Protein AF-A0A2J6XUB6-F1 (afdb_monomer)

pLDDT: mean 76.58, std 14.92, range [34.38, 92.56]

Foldseek 3Di:
DVVLLVVVCVVCVVVVVVLVVVLVVQLVVLLVVCVPDDLDVVSVVVSVVSLVVSLVVQLVVLLVVLLVCLLPPLLQPVVPPDVDQSLVVVVSSLVNLLVSLLCSLVVSVVSVLVSVCSNPVCSVVVVVCCVPVQVVVVVSNVVSVVVSLVSLLVSLLSLLVQFDPVCVVVSVVSVVVSVCCVVCVVVVLVVQCVVQVDWDFPDRDDDLPFDFDDDDPDTDTDDDDRPDGPTHGPSSVVVSVVSSVVSSVVSSCSRRPGRPND

Structure (mmCIF, N/CA/C/O backbone):
data_AF-A0A2J6XUB6-F1
#
_entry.id   AF-A0A2J6XUB6-F1
#
loop_
_atom_site.group_PDB
_atom_site.id
_atom_site.type_symbol
_atom_site.label_atom_id
_atom_site.label_alt_id
_atom_site.label_comp_id
_atom_site.label_asym_id
_atom_site.label_entity_id
_atom_site.label_seq_id
_atom_site.pdbx_PDB_ins_code
_atom_site.Cartn_x
_atom_site.Cartn_y
_atom_site.Cartn_z
_atom_site.occupancy
_atom_site.B_iso_or_equiv
_atom_site.auth_seq_id
_atom_site.auth_comp_id
_atom_site.auth_asym_id
_atom_site.auth_atom_id
_atom_site.pdbx_PDB_model_num
ATOM 1 N N . MET A 1 1 ? -11.609 17.077 9.525 1.00 77.12 1 MET A N 1
ATOM 2 C CA . MET A 1 1 ? -10.738 16.130 8.790 1.00 77.12 1 MET A CA 1
ATOM 3 C C . MET A 1 1 ? -9.422 16.770 8.352 1.00 77.12 1 MET A C 1
ATOM 5 O O . MET A 1 1 ? -8.377 16.288 8.760 1.00 77.12 1 MET A O 1
ATOM 9 N N . TRP A 1 2 ? -9.445 17.882 7.608 1.00 78.00 2 TRP A N 1
ATOM 10 C CA . TRP A 1 2 ? -8.228 18.547 7.107 1.00 78.00 2 TRP A CA 1
ATOM 11 C C . TRP A 1 2 ? -7.190 18.894 8.187 1.00 78.00 2 TRP A C 1
ATOM 13 O O . TRP A 1 2 ? -6.013 18.586 8.036 1.00 78.00 2 TRP A O 1
ATOM 23 N N . ASN A 1 3 ? -7.628 19.448 9.323 1.00 82.50 3 ASN A N 1
ATOM 24 C CA . ASN A 1 3 ? -6.722 19.761 10.433 1.00 82.50 3 ASN A CA 1
ATOM 25 C C . ASN A 1 3 ? -6.040 18.502 10.998 1.00 82.50 3 ASN A C 1
ATOM 27 O O . ASN A 1 3 ? -4.839 18.528 11.239 1.00 82.50 3 ASN A O 1
ATOM 31 N N . LEU A 1 4 ? -6.764 17.383 11.133 1.00 81.12 4 LEU A N 1
ATOM 32 C CA . LEU A 1 4 ? -6.191 16.110 11.600 1.00 81.12 4 LEU A CA 1
ATOM 33 C C . LEU A 1 4 ? -5.109 15.594 10.645 1.00 81.12 4 LEU A C 1
ATOM 35 O O . LEU A 1 4 ? -4.050 15.167 11.099 1.00 81.12 4 LEU A O 1
ATOM 39 N N . LEU A 1 5 ? -5.351 15.683 9.333 1.00 82.69 5 LEU A N 1
ATOM 40 C CA . LEU A 1 5 ? -4.359 15.331 8.314 1.00 82.69 5 LEU A CA 1
ATOM 41 C C . LEU A 1 5 ? -3.125 16.234 8.422 1.00 82.69 5 LEU A C 1
ATOM 43 O O . LEU A 1 5 ? -2.005 15.738 8.523 1.00 82.69 5 LEU A O 1
ATOM 47 N N . LYS A 1 6 ? -3.331 17.555 8.485 1.00 85.19 6 LYS A N 1
ATOM 48 C CA . LYS A 1 6 ? -2.257 18.549 8.604 1.00 85.19 6 LYS A CA 1
ATOM 49 C C . LYS A 1 6 ? -1.367 18.286 9.821 1.00 85.19 6 LYS A C 1
ATOM 51 O O . LYS A 1 6 ? -0.146 18.242 9.683 1.00 85.19 6 LYS A O 1
ATOM 56 N N . TYR A 1 7 ? -1.955 18.102 11.003 1.00 81.75 7 TYR A N 1
ATOM 57 C CA . TYR A 1 7 ? -1.188 17.876 12.230 1.00 81.75 7 TYR A CA 1
ATOM 58 C C . TYR A 1 7 ? -0.491 16.516 12.245 1.00 81.75 7 TYR A C 1
ATOM 60 O O . TYR A 1 7 ? 0.643 16.429 12.709 1.00 81.75 7 TYR A O 1
ATOM 68 N N . SER A 1 8 ? -1.109 15.475 11.682 1.00 80.81 8 SER A N 1
ATOM 69 C CA . SER A 1 8 ? -0.473 14.160 11.585 1.00 80.81 8 SER A CA 1
ATOM 70 C C . SER A 1 8 ? 0.734 14.174 10.638 1.00 80.81 8 SER A C 1
ATOM 72 O O . SER A 1 8 ? 1.793 13.656 10.994 1.00 80.81 8 SER A O 1
ATOM 74 N N . LEU A 1 9 ? 0.633 14.853 9.489 1.00 82.19 9 LEU A N 1
ATOM 75 C CA . LEU A 1 9 ? 1.765 15.057 8.578 1.00 82.19 9 LEU A CA 1
ATOM 76 C C . LEU A 1 9 ? 2.886 15.877 9.235 1.00 82.19 9 LEU A C 1
ATOM 78 O O . LEU A 1 9 ? 4.059 15.517 9.135 1.00 82.19 9 LEU A O 1
ATOM 82 N N . LEU A 1 10 ? 2.537 16.946 9.960 1.00 83.81 10 LEU A N 1
ATOM 83 C CA . LEU A 1 10 ? 3.505 17.760 10.703 1.00 83.81 10 LEU A CA 1
ATOM 84 C C . LEU A 1 10 ? 4.209 16.968 11.811 1.00 83.81 10 LEU A C 1
ATOM 86 O O . LEU A 1 10 ? 5.415 17.133 11.996 1.00 83.81 10 LEU A O 1
ATOM 90 N N . GLY A 1 11 ? 3.486 16.094 12.516 1.00 80.75 11 GLY A N 1
ATOM 91 C CA . GLY A 1 11 ? 4.050 15.210 13.539 1.00 80.75 11 GLY A CA 1
ATOM 92 C C . GLY A 1 11 ? 5.081 14.233 12.969 1.00 80.75 11 GLY A C 1
ATOM 93 O O . GLY A 1 11 ? 6.082 13.933 13.617 1.00 80.75 11 GLY A O 1
ATOM 94 N N . ARG A 1 12 ? 4.899 13.811 11.712 1.00 83.44 12 ARG A N 1
ATOM 95 C CA . ARG A 1 12 ? 5.785 12.864 11.019 1.00 83.44 12 ARG A CA 1
ATOM 96 C C . ARG A 1 12 ? 6.918 13.513 10.219 1.00 83.44 12 ARG A C 1
ATOM 98 O O . ARG A 1 12 ? 7.761 12.799 9.681 1.00 83.44 12 ARG A O 1
ATOM 105 N N . LYS A 1 13 ? 7.019 14.849 10.198 1.00 84.62 13 LYS A N 1
ATOM 106 C CA . LYS A 1 13 ? 7.984 15.595 9.360 1.00 84.62 13 LYS A CA 1
ATOM 107 C C . LYS A 1 13 ? 9.437 15.122 9.484 1.00 84.62 13 LYS A C 1
ATOM 109 O O . LYS A 1 13 ? 10.151 15.065 8.489 1.00 84.62 13 LYS A O 1
ATOM 114 N N . LYS A 1 14 ? 9.878 14.776 10.702 1.00 82.50 14 LYS A N 1
ATOM 115 C CA . LYS A 1 14 ? 11.254 14.319 10.958 1.00 82.50 14 LYS A CA 1
ATOM 116 C C . LYS A 1 14 ? 11.519 12.970 10.293 1.00 82.50 14 LYS A C 1
ATOM 118 O O . LYS A 1 14 ? 12.575 12.795 9.697 1.00 82.50 14 LYS A O 1
ATOM 123 N N . TYR A 1 15 ? 10.550 12.057 10.358 1.00 81.44 15 TYR A N 1
ATOM 124 C CA . TYR A 1 15 ? 10.644 10.750 9.714 1.00 81.44 15 TYR A CA 1
ATOM 125 C C . TYR A 1 15 ? 10.716 10.895 8.199 1.00 81.44 15 TYR A C 1
ATOM 127 O O . TYR A 1 15 ? 11.609 10.313 7.596 1.00 81.44 15 TYR A O 1
ATOM 135 N N . TYR A 1 16 ? 9.862 11.730 7.599 1.00 83.75 16 TYR A N 1
ATOM 136 C CA . TYR A 1 16 ? 9.913 11.980 6.155 1.00 83.75 16 TYR A CA 1
ATOM 137 C C . TYR A 1 16 ? 11.254 12.562 5.716 1.00 83.75 16 TYR A C 1
ATOM 139 O O . TYR A 1 16 ? 11.811 12.116 4.721 1.00 83.75 16 TYR A O 1
ATOM 147 N N . LEU A 1 17 ? 11.807 13.513 6.473 1.00 83.81 17 LEU A N 1
ATOM 148 C CA . LEU A 1 17 ? 13.095 14.119 6.145 1.00 83.81 17 LEU A CA 1
ATOM 149 C C . LEU A 1 17 ? 14.238 13.099 6.196 1.00 83.81 17 LEU A C 1
ATOM 151 O O . LEU A 1 17 ? 14.998 12.994 5.238 1.00 83.81 17 LEU A O 1
ATOM 155 N N . ILE A 1 18 ? 14.340 12.324 7.282 1.00 81.69 18 ILE A N 1
ATOM 156 C CA . ILE A 1 18 ? 15.363 11.273 7.420 1.00 81.69 18 ILE A CA 1
ATOM 157 C C . ILE A 1 18 ? 15.231 10.263 6.281 1.00 81.69 18 ILE A C 1
ATOM 159 O O . ILE A 1 18 ? 16.211 9.890 5.645 1.00 81.69 18 ILE A O 1
ATOM 163 N N . PHE A 1 19 ? 14.002 9.853 6.004 1.00 82.62 19 PHE A N 1
ATOM 164 C CA . PHE A 1 19 ? 13.699 8.873 4.984 1.00 82.62 19 PHE A CA 1
ATOM 165 C C . PHE A 1 19 ? 14.076 9.352 3.569 1.00 82.62 19 PHE A C 1
ATOM 167 O O . PHE A 1 19 ? 14.723 8.621 2.822 1.00 82.62 19 PHE A O 1
ATOM 174 N N . ILE A 1 20 ? 13.747 10.601 3.222 1.00 86.06 20 ILE A N 1
ATOM 175 C CA . ILE A 1 20 ? 14.133 11.221 1.945 1.00 86.06 20 ILE A CA 1
ATOM 176 C C . ILE A 1 20 ? 15.658 11.308 1.822 1.00 86.06 20 ILE A C 1
ATOM 178 O O . ILE A 1 20 ? 16.195 11.007 0.760 1.00 86.06 20 ILE A O 1
ATOM 182 N N . LEU A 1 21 ? 16.363 11.680 2.895 1.00 84.06 21 LEU A N 1
ATOM 183 C CA . LEU A 1 21 ? 17.828 11.744 2.893 1.00 84.06 21 LEU A CA 1
ATOM 184 C C . LEU A 1 21 ? 18.469 10.372 2.659 1.00 84.06 21 LEU A C 1
ATOM 186 O O . LEU A 1 21 ? 19.426 10.279 1.894 1.00 84.06 21 LEU A O 1
ATOM 190 N N . ILE A 1 22 ? 17.934 9.312 3.274 1.00 83.00 22 ILE A N 1
ATOM 191 C CA . ILE A 1 22 ? 18.411 7.939 3.056 1.00 83.00 22 ILE A CA 1
ATOM 192 C C . ILE A 1 22 ? 18.214 7.538 1.593 1.00 83.00 22 ILE A C 1
ATOM 194 O O . ILE A 1 22 ? 19.160 7.073 0.960 1.00 83.00 22 ILE A O 1
ATOM 198 N N . LEU A 1 23 ? 17.017 7.758 1.037 1.00 84.31 23 LEU A N 1
ATOM 199 C CA . LEU A 1 23 ? 16.746 7.464 -0.372 1.00 84.31 23 LEU A CA 1
ATOM 200 C C . LEU A 1 23 ? 17.679 8.242 -1.299 1.00 84.31 23 LEU A C 1
ATOM 202 O O . LEU A 1 23 ? 18.299 7.645 -2.172 1.00 84.31 23 LEU A O 1
ATOM 206 N N . LEU A 1 24 ? 17.842 9.548 -1.085 1.00 84.81 24 LEU A N 1
ATOM 207 C CA . LEU A 1 24 ? 18.778 10.356 -1.865 1.00 84.81 24 LEU A CA 1
ATOM 208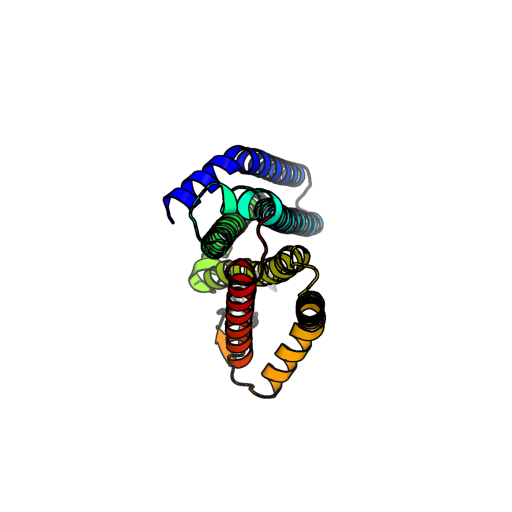 C C . LEU A 1 24 ? 20.205 9.812 -1.776 1.00 84.81 24 LEU A C 1
ATOM 210 O O . LEU A 1 24 ? 20.864 9.704 -2.803 1.00 84.81 24 LEU A O 1
ATOM 214 N N . GLY A 1 25 ? 20.667 9.422 -0.586 1.00 80.50 25 GLY A N 1
ATOM 215 C CA . GLY A 1 25 ? 21.986 8.817 -0.400 1.00 80.50 25 GLY A CA 1
ATOM 216 C C . GLY A 1 25 ? 22.173 7.526 -1.203 1.00 80.50 25 GLY A C 1
ATOM 217 O O . GLY A 1 25 ? 23.202 7.361 -1.855 1.00 80.50 25 GLY A O 1
ATOM 218 N N . VAL A 1 26 ? 21.168 6.644 -1.211 1.00 84.25 26 VAL A N 1
ATOM 219 C CA . VAL A 1 26 ? 21.181 5.397 -2.000 1.00 84.25 26 VAL A CA 1
ATOM 220 C C . VAL A 1 26 ? 21.191 5.687 -3.500 1.00 84.25 26 VAL A C 1
ATOM 222 O O . VAL A 1 26 ? 21.962 5.095 -4.246 1.00 84.25 26 VAL A O 1
ATOM 225 N N . TYR A 1 27 ? 20.365 6.619 -3.970 1.00 82.38 27 TYR A N 1
ATOM 226 C CA . TYR A 1 27 ? 20.330 6.951 -5.392 1.00 82.38 27 TYR A CA 1
ATOM 227 C C . TYR A 1 27 ? 21.601 7.680 -5.850 1.00 82.38 27 TYR A C 1
ATOM 229 O O . TYR A 1 27 ? 22.098 7.405 -6.937 1.00 82.38 27 TYR A O 1
ATOM 237 N N . LEU A 1 28 ? 22.183 8.549 -5.019 1.00 81.44 28 LEU A N 1
ATOM 238 C CA . LEU A 1 28 ? 23.462 9.203 -5.306 1.00 81.44 28 LEU A CA 1
ATOM 239 C C . LEU A 1 28 ? 24.619 8.204 -5.376 1.00 81.44 28 LEU A C 1
ATOM 241 O O . LEU A 1 28 ? 25.470 8.333 -6.255 1.00 81.44 28 LEU A O 1
ATOM 245 N N . SER A 1 29 ? 24.655 7.199 -4.494 1.00 78.94 29 SER A N 1
ATOM 246 C CA . SER A 1 29 ? 25.687 6.160 -4.559 1.00 78.94 29 SER A CA 1
ATOM 247 C C . SER A 1 29 ? 25.555 5.316 -5.827 1.00 78.94 29 SER A C 1
ATOM 249 O O . SER A 1 29 ? 26.565 5.029 -6.468 1.00 78.94 29 SER A O 1
ATOM 251 N N . LEU A 1 30 ? 24.324 5.005 -6.252 1.00 79.50 30 LEU A N 1
ATOM 252 C CA . LEU A 1 30 ? 24.061 4.353 -7.536 1.00 79.50 30 LEU A CA 1
ATOM 253 C C . LEU A 1 30 ? 24.522 5.219 -8.719 1.00 79.50 30 LEU A C 1
ATOM 255 O O . LEU A 1 30 ? 25.206 4.703 -9.598 1.00 79.50 30 LEU A O 1
ATOM 259 N N . ILE A 1 31 ? 24.236 6.530 -8.721 1.00 75.19 31 ILE A N 1
ATOM 260 C CA . ILE A 1 31 ? 24.720 7.460 -9.761 1.00 75.19 31 ILE A CA 1
ATOM 261 C C . ILE A 1 31 ? 26.253 7.450 -9.807 1.00 75.19 31 ILE A C 1
ATOM 263 O O . ILE A 1 31 ? 26.839 7.355 -10.882 1.00 75.19 31 ILE A O 1
ATOM 267 N N . PHE A 1 32 ? 26.921 7.506 -8.655 1.00 73.44 32 PHE A N 1
ATOM 268 C CA . PHE A 1 32 ? 28.381 7.472 -8.600 1.00 73.44 32 PHE A CA 1
ATOM 269 C C . PHE A 1 32 ? 28.959 6.150 -9.130 1.00 73.44 32 PHE A C 1
ATOM 271 O O . PHE A 1 32 ? 29.931 6.147 -9.878 1.00 73.44 32 PHE A O 1
ATOM 278 N N . LEU A 1 33 ? 28.334 5.016 -8.810 1.00 71.69 33 LEU A N 1
ATOM 279 C CA . LEU A 1 33 ? 28.712 3.717 -9.374 1.00 71.69 33 LEU A CA 1
ATOM 280 C C . LEU A 1 33 ? 28.579 3.702 -10.903 1.00 71.69 33 LEU A C 1
ATOM 282 O O . LEU A 1 33 ? 29.482 3.217 -11.583 1.00 71.69 33 LEU A O 1
ATOM 286 N N . THR A 1 34 ? 27.506 4.293 -11.443 1.00 68.12 34 THR A N 1
ATOM 287 C CA . THR A 1 34 ? 27.284 4.364 -12.898 1.00 68.12 34 THR A CA 1
ATOM 288 C C . THR A 1 34 ? 28.336 5.190 -13.634 1.00 68.12 34 THR A C 1
ATOM 290 O O . THR A 1 34 ? 28.666 4.870 -14.773 1.00 68.12 34 THR A O 1
ATOM 293 N N . SER A 1 35 ? 28.866 6.247 -13.009 1.00 67.06 35 SER A N 1
ATOM 294 C CA . SER A 1 35 ? 29.855 7.125 -13.640 1.00 67.06 35 SER A CA 1
ATOM 295 C C . SER A 1 35 ? 31.264 6.533 -13.617 1.00 67.06 35 SER A C 1
ATOM 297 O O . SER A 1 35 ? 32.065 6.828 -14.504 1.00 67.06 35 SER A O 1
ATOM 299 N N . VAL A 1 36 ? 31.561 5.685 -12.627 1.00 65.12 36 VAL A N 1
ATOM 300 C CA . VAL A 1 36 ? 32.858 5.012 -12.474 1.00 65.12 36 VAL A CA 1
ATOM 301 C C . VAL A 1 36 ? 32.941 3.737 -13.319 1.00 65.12 36 VAL A C 1
ATOM 303 O O . VAL A 1 36 ? 34.005 3.430 -13.861 1.00 65.12 36 VAL A O 1
ATOM 306 N N . SER A 1 37 ? 31.846 2.986 -13.464 1.00 60.28 37 SER A N 1
ATOM 307 C CA . SER A 1 37 ? 31.843 1.773 -14.284 1.00 60.28 37 SER A CA 1
ATOM 308 C C . SER A 1 37 ? 31.613 2.092 -15.761 1.00 60.28 37 SER A C 1
ATOM 310 O O . SER A 1 37 ? 30.695 2.837 -16.103 1.00 60.28 37 SER A O 1
ATOM 312 N N . LYS A 1 38 ? 32.395 1.485 -16.663 1.00 57.34 38 LYS A N 1
ATOM 313 C CA . LYS A 1 38 ? 32.093 1.520 -18.103 1.00 57.34 38 LYS A CA 1
ATOM 314 C C . LYS A 1 38 ? 30.673 0.985 -18.340 1.00 57.34 38 LYS A C 1
ATOM 316 O O . LYS A 1 38 ? 30.210 0.134 -17.589 1.00 57.34 38 LYS A O 1
ATOM 321 N N . LYS A 1 39 ? 29.993 1.538 -19.351 1.00 59.53 39 LYS A N 1
ATOM 322 C CA . LYS A 1 39 ? 28.576 1.318 -19.700 1.00 59.53 39 LYS A CA 1
ATOM 323 C C . LYS A 1 39 ? 28.276 -0.133 -20.118 1.00 59.53 39 LYS A C 1
ATOM 325 O O . LYS A 1 39 ? 27.914 -0.384 -21.264 1.00 59.53 39 LYS A O 1
ATOM 330 N N . ASP A 1 40 ? 28.417 -1.075 -19.198 1.00 57.78 40 ASP A N 1
ATOM 331 C CA . ASP A 1 40 ? 28.071 -2.475 -19.400 1.00 57.78 40 ASP A CA 1
ATOM 332 C C . ASP A 1 40 ? 26.591 -2.678 -19.050 1.00 57.78 40 ASP A C 1
ATOM 334 O O . ASP A 1 40 ? 26.116 -2.268 -17.988 1.00 57.78 40 ASP A O 1
ATOM 338 N N . MET A 1 41 ? 25.840 -3.318 -19.951 1.00 54.62 41 MET A N 1
ATOM 339 C CA . MET A 1 41 ? 24.396 -3.562 -19.790 1.00 54.62 41 MET A CA 1
ATOM 340 C C . MET A 1 41 ? 24.056 -4.366 -18.522 1.00 54.62 41 MET A C 1
ATOM 342 O O . MET A 1 41 ? 22.997 -4.168 -17.932 1.00 54.62 41 MET A O 1
ATOM 346 N N . THR A 1 42 ? 24.972 -5.214 -18.049 1.00 61.72 42 THR A N 1
ATOM 347 C CA . THR A 1 42 ? 24.827 -5.998 -16.809 1.00 61.72 42 THR A CA 1
ATOM 348 C C . THR A 1 42 ? 24.775 -5.121 -15.558 1.00 61.72 42 THR A C 1
ATOM 350 O O . THR A 1 42 ? 24.088 -5.440 -14.589 1.00 61.72 42 THR A O 1
ATOM 353 N N . ILE A 1 43 ? 25.464 -3.979 -15.578 1.00 62.09 43 ILE A N 1
ATOM 354 C CA . ILE A 1 43 ? 25.475 -3.025 -14.468 1.00 62.09 43 ILE A CA 1
ATOM 355 C C . ILE A 1 43 ? 24.143 -2.268 -14.427 1.00 62.09 43 ILE A C 1
ATOM 357 O O . ILE A 1 43 ? 23.617 -2.007 -13.347 1.00 62.09 43 ILE A O 1
ATOM 361 N N . LEU A 1 44 ? 23.546 -1.998 -15.593 1.00 62.00 44 LEU A N 1
ATOM 362 C CA . LEU A 1 44 ? 22.253 -1.325 -15.726 1.00 62.00 44 LEU A CA 1
ATOM 363 C C . LEU A 1 44 ? 21.101 -2.141 -15.123 1.00 62.00 44 LEU A C 1
ATOM 365 O O . LEU A 1 44 ? 20.297 -1.602 -14.362 1.00 62.00 44 LEU A O 1
ATOM 369 N N . GLU A 1 45 ? 21.064 -3.445 -15.403 1.00 63.75 45 GLU A N 1
ATOM 370 C CA . GLU A 1 45 ? 20.121 -4.379 -14.775 1.00 63.75 45 GLU A CA 1
ATOM 371 C C . GLU A 1 45 ? 20.330 -4.447 -13.255 1.00 63.75 45 GLU A C 1
ATOM 373 O O . GLU A 1 45 ? 19.367 -4.412 -12.487 1.00 63.75 45 GLU A O 1
ATOM 378 N N . GLY A 1 46 ? 21.587 -4.452 -12.799 1.00 66.81 46 GLY A N 1
ATOM 379 C CA . GLY A 1 46 ? 21.929 -4.384 -11.377 1.00 66.81 46 GLY A CA 1
ATOM 380 C C . GLY A 1 46 ? 21.392 -3.122 -10.692 1.00 66.81 46 GLY A C 1
ATOM 381 O O . GLY A 1 46 ? 20.745 -3.213 -9.651 1.00 66.81 46 GLY A O 1
ATOM 382 N N . ILE A 1 47 ? 21.597 -1.945 -11.288 1.00 68.81 47 ILE A N 1
ATOM 383 C CA . ILE A 1 47 ? 21.113 -0.657 -10.760 1.00 68.81 47 ILE A CA 1
ATOM 384 C C . ILE A 1 47 ? 19.584 -0.622 -10.707 1.00 68.81 47 ILE A C 1
ATOM 386 O O . ILE A 1 47 ? 19.004 -0.151 -9.723 1.00 68.81 47 ILE A O 1
ATOM 390 N N . PHE A 1 48 ? 18.918 -1.143 -11.739 1.00 69.50 48 PHE A N 1
ATOM 391 C CA . PHE A 1 48 ? 17.462 -1.257 -11.757 1.00 69.50 48 PHE A CA 1
ATOM 392 C C . PHE A 1 48 ? 16.949 -2.176 -10.637 1.00 69.50 48 PHE A C 1
ATOM 394 O O . PHE A 1 48 ? 16.015 -1.827 -9.921 1.00 69.50 48 PHE A O 1
ATOM 401 N N . ASN A 1 49 ? 17.607 -3.311 -10.403 1.00 69.88 49 ASN A N 1
ATOM 402 C CA . ASN A 1 49 ? 17.235 -4.221 -9.320 1.00 69.88 49 ASN A CA 1
ATOM 403 C C . ASN A 1 49 ? 17.456 -3.595 -7.933 1.00 69.88 49 ASN A C 1
ATOM 405 O O . ASN A 1 49 ? 16.594 -3.707 -7.062 1.00 69.88 49 ASN A O 1
ATOM 409 N N . PHE A 1 50 ? 18.575 -2.894 -7.720 1.00 77.25 50 PHE A N 1
ATOM 410 C CA . PHE A 1 50 ? 18.858 -2.221 -6.447 1.00 77.25 50 PHE A CA 1
ATOM 411 C C . PHE A 1 50 ? 17.893 -1.071 -6.152 1.00 77.25 50 PHE A C 1
ATOM 413 O O . PHE A 1 50 ? 17.450 -0.909 -5.015 1.00 77.25 50 PHE A O 1
ATOM 420 N N . SER A 1 51 ? 17.541 -0.283 -7.164 1.00 76.50 51 SER A N 1
ATOM 421 C CA . SER A 1 51 ? 16.559 0.795 -7.024 1.00 76.50 51 SER A CA 1
ATOM 422 C C . SER A 1 51 ? 15.144 0.266 -6.791 1.00 76.50 51 SER A C 1
ATOM 424 O O . SER A 1 51 ? 14.444 0.775 -5.915 1.00 76.50 51 SER A O 1
ATOM 426 N N . PHE A 1 52 ? 14.745 -0.808 -7.482 1.00 78.19 52 PHE A N 1
ATOM 427 C CA . PHE A 1 52 ? 13.486 -1.498 -7.206 1.00 78.19 52 PHE A CA 1
ATOM 428 C C . PHE A 1 52 ? 13.444 -2.044 -5.773 1.00 78.19 52 PHE A C 1
ATOM 430 O O . PHE A 1 52 ? 12.443 -1.877 -5.078 1.00 78.19 52 PHE A O 1
ATOM 437 N N . LEU A 1 53 ? 14.547 -2.617 -5.287 1.00 82.00 53 LEU A N 1
ATOM 438 C CA . LEU A 1 53 ? 14.662 -3.104 -3.913 1.00 82.00 53 LEU A CA 1
ATOM 439 C C . LEU A 1 53 ? 14.560 -1.957 -2.892 1.00 82.00 53 LEU A C 1
ATOM 441 O O . LEU A 1 53 ? 13.820 -2.061 -1.908 1.00 82.00 53 LEU A O 1
ATOM 445 N N . ALA A 1 54 ? 15.246 -0.836 -3.132 1.00 82.44 54 ALA A N 1
ATOM 446 C CA . ALA A 1 54 ? 15.142 0.359 -2.292 1.00 82.44 54 ALA A CA 1
ATOM 447 C C . ALA A 1 54 ? 13.698 0.888 -2.246 1.00 82.44 54 ALA A C 1
ATOM 449 O O . ALA A 1 54 ? 13.192 1.256 -1.179 1.00 82.44 54 ALA A O 1
ATOM 450 N N . PHE A 1 55 ? 13.005 0.861 -3.384 1.00 84.50 55 PHE A N 1
ATOM 451 C CA . PHE A 1 55 ? 11.597 1.219 -3.486 1.00 84.50 55 PHE A CA 1
ATOM 452 C C . PHE A 1 55 ? 10.675 0.235 -2.748 1.00 84.50 55 PHE A C 1
ATOM 454 O O . PHE A 1 55 ? 9.792 0.665 -2.006 1.00 84.50 55 PHE A O 1
ATOM 461 N N . SER A 1 56 ? 10.893 -1.077 -2.853 1.00 83.75 56 SER A N 1
ATOM 462 C CA . SER A 1 56 ? 10.078 -2.055 -2.124 1.00 83.75 56 SER A CA 1
ATOM 463 C C . SER A 1 56 ? 10.257 -1.935 -0.609 1.00 83.75 56 SER A C 1
ATOM 465 O O . SER A 1 56 ? 9.274 -1.937 0.132 1.00 83.75 56 SER A O 1
ATOM 467 N N . ILE A 1 57 ? 11.496 -1.741 -0.136 1.00 87.44 57 ILE A N 1
ATOM 468 C CA . ILE A 1 57 ? 11.777 -1.513 1.291 1.00 87.44 57 ILE A CA 1
ATOM 469 C C . ILE A 1 57 ? 11.082 -0.237 1.769 1.00 87.44 57 ILE A C 1
ATOM 471 O O . ILE A 1 57 ? 10.472 -0.224 2.835 1.00 87.44 57 ILE A O 1
ATOM 475 N N . SER A 1 58 ? 11.130 0.820 0.960 1.00 86.50 58 SER A N 1
ATOM 476 C CA . SER A 1 58 ? 10.473 2.097 1.237 1.00 86.50 58 SER A CA 1
ATOM 477 C C . SER A 1 58 ? 8.977 1.946 1.521 1.00 86.50 58 SER A C 1
ATOM 479 O O . SER A 1 58 ? 8.466 2.488 2.504 1.00 86.50 58 SER A O 1
ATOM 481 N N . ILE A 1 59 ? 8.286 1.160 0.694 1.00 87.56 59 ILE A N 1
ATOM 482 C CA . ILE A 1 59 ? 6.858 0.867 0.855 1.00 87.56 59 ILE A CA 1
ATOM 483 C C . ILE A 1 59 ? 6.607 0.090 2.148 1.00 87.56 59 ILE A C 1
ATOM 485 O O . ILE A 1 59 ? 5.745 0.471 2.939 1.00 87.56 59 ILE A O 1
ATOM 489 N N . VAL A 1 60 ? 7.384 -0.970 2.396 1.00 87.94 60 VAL A N 1
ATOM 490 C CA . VAL A 1 60 ? 7.248 -1.800 3.605 1.00 87.94 60 VAL A CA 1
ATOM 491 C C . VAL A 1 60 ? 7.449 -0.963 4.869 1.00 87.94 60 VAL A C 1
ATOM 493 O O . VAL A 1 60 ? 6.655 -1.055 5.805 1.00 87.94 60 VAL A O 1
ATOM 496 N N . VAL A 1 61 ? 8.463 -0.097 4.892 1.00 88.44 61 VAL A N 1
ATOM 497 C CA . VAL A 1 61 ? 8.731 0.799 6.024 1.00 88.44 61 VAL A CA 1
ATOM 498 C C . VAL A 1 61 ? 7.568 1.772 6.249 1.00 88.44 61 VAL A C 1
ATOM 500 O O . VAL A 1 61 ? 7.126 1.919 7.389 1.00 88.44 61 VAL A O 1
ATOM 503 N N . SER A 1 62 ? 7.025 2.393 5.194 1.00 89.00 62 SER A N 1
ATOM 504 C CA . SER A 1 62 ? 5.852 3.279 5.312 1.00 89.00 62 SER A CA 1
ATOM 505 C C . SER A 1 62 ? 4.627 2.534 5.857 1.00 89.00 62 SER A C 1
ATOM 507 O O . SER A 1 62 ? 3.965 3.033 6.773 1.00 89.00 62 SER A O 1
ATOM 509 N N . LEU A 1 63 ? 4.364 1.307 5.393 1.00 89.31 63 LEU A N 1
ATOM 510 C CA . LEU A 1 63 ? 3.282 0.472 5.921 1.00 89.31 63 LEU A CA 1
ATOM 511 C C . LEU A 1 63 ? 3.465 0.189 7.417 1.00 89.31 63 LEU A C 1
ATOM 513 O O . LEU A 1 63 ? 2.545 0.429 8.199 1.00 89.31 63 LEU A O 1
ATOM 517 N N . ILE A 1 64 ? 4.656 -0.257 7.833 1.00 88.06 64 ILE A N 1
ATOM 518 C CA . ILE A 1 64 ? 4.969 -0.554 9.242 1.00 88.06 64 ILE A CA 1
ATOM 519 C C . ILE A 1 64 ? 4.772 0.685 10.118 1.00 88.06 64 ILE A C 1
ATOM 521 O O . ILE A 1 64 ? 4.164 0.595 11.187 1.00 88.06 64 ILE A O 1
ATOM 525 N N . ILE A 1 65 ? 5.256 1.848 9.671 1.00 87.69 65 ILE A N 1
ATOM 526 C CA . ILE A 1 65 ? 5.094 3.111 10.396 1.00 87.69 65 ILE A CA 1
ATOM 527 C C . ILE A 1 65 ? 3.605 3.424 10.568 1.00 87.69 65 ILE A C 1
ATOM 529 O O . ILE A 1 65 ? 3.162 3.650 11.694 1.00 87.69 65 ILE A O 1
ATOM 533 N N . ASN A 1 66 ? 2.811 3.377 9.497 1.00 88.88 66 ASN A N 1
ATOM 534 C CA . ASN A 1 66 ? 1.376 3.661 9.567 1.00 88.88 66 ASN A CA 1
ATOM 535 C C . ASN A 1 66 ? 0.622 2.687 10.480 1.00 88.88 66 ASN A C 1
ATOM 537 O O . ASN A 1 66 ? -0.217 3.120 11.273 1.00 88.88 66 ASN A O 1
ATOM 541 N N . ILE A 1 67 ? 0.950 1.394 10.424 1.00 87.62 67 ILE A N 1
ATOM 542 C CA . ILE A 1 67 ? 0.365 0.373 11.301 1.00 87.62 67 ILE A CA 1
ATOM 543 C C . ILE A 1 67 ? 0.719 0.659 12.762 1.00 87.62 67 ILE A C 1
ATOM 545 O O . ILE A 1 67 ? -0.158 0.629 13.626 1.00 87.62 67 ILE A O 1
ATOM 549 N N . ARG A 1 68 ? 1.985 0.982 13.050 1.00 86.12 68 ARG A N 1
ATOM 550 C CA . ARG A 1 68 ? 2.435 1.322 14.404 1.00 86.12 68 ARG A CA 1
ATOM 551 C C . ARG A 1 68 ? 1.707 2.553 14.935 1.00 86.12 68 ARG A C 1
ATOM 553 O O . ARG A 1 68 ? 1.182 2.493 16.040 1.00 86.12 68 ARG A O 1
ATOM 560 N N . PHE A 1 69 ? 1.631 3.629 14.152 1.00 83.31 69 PHE A N 1
ATOM 561 C CA . PHE A 1 69 ? 0.909 4.849 14.528 1.00 83.31 69 PHE A CA 1
ATOM 562 C C . PHE A 1 69 ? -0.566 4.569 14.826 1.00 83.31 69 PHE A C 1
ATOM 564 O O . PHE A 1 69 ? -1.085 5.022 15.848 1.00 83.31 69 PHE A O 1
ATOM 571 N N . MET A 1 70 ? -1.222 3.770 13.978 1.00 83.00 70 MET A N 1
ATOM 572 C CA . MET A 1 70 ? -2.593 3.333 14.219 1.00 83.00 70 MET A CA 1
ATOM 573 C C . MET A 1 70 ? -2.697 2.572 15.548 1.00 83.00 70 MET A C 1
ATOM 575 O O . MET A 1 70 ? -3.555 2.871 16.374 1.00 83.00 70 MET A O 1
ATOM 579 N N . ALA A 1 71 ? -1.805 1.608 15.780 1.00 81.12 71 ALA A N 1
ATOM 580 C CA . ALA A 1 71 ? -1.822 0.764 16.965 1.00 81.12 71 ALA A CA 1
ATOM 581 C C . ALA A 1 71 ? -1.537 1.532 18.266 1.00 81.12 71 ALA A C 1
ATOM 583 O O . ALA A 1 71 ? -2.189 1.247 19.268 1.00 81.12 71 ALA A O 1
ATOM 584 N N . SER A 1 72 ? -0.576 2.460 18.282 1.00 77.19 72 SER A N 1
ATOM 585 C CA . SER A 1 72 ? -0.089 3.083 19.519 1.00 77.19 72 SER A CA 1
ATOM 586 C C . SER A 1 72 ? -0.646 4.474 19.793 1.00 77.19 72 SER A C 1
ATOM 588 O O . SER A 1 72 ? -0.903 4.786 20.946 1.00 77.19 72 SER A O 1
ATOM 590 N N . GLU A 1 73 ? -0.811 5.327 18.784 1.00 72.25 73 GLU A N 1
ATOM 591 C CA . GLU A 1 73 ? -1.249 6.712 19.001 1.00 72.25 73 GLU A CA 1
ATOM 592 C C . GLU A 1 73 ? -2.748 6.859 18.769 1.00 72.25 73 GLU A C 1
ATOM 594 O O . GLU A 1 73 ? -3.470 7.347 19.635 1.00 72.25 73 GLU A O 1
ATOM 599 N N . ASP A 1 74 ? -3.245 6.394 17.623 1.00 74.00 74 ASP A N 1
ATOM 600 C CA . ASP A 1 74 ? -4.645 6.623 17.266 1.00 74.00 74 ASP A CA 1
ATOM 601 C C . ASP A 1 74 ? -5.608 5.825 18.145 1.00 74.00 74 ASP A C 1
ATOM 603 O O . ASP A 1 74 ? -6.576 6.381 18.657 1.00 74.00 74 ASP A O 1
ATOM 607 N N . LEU A 1 75 ? -5.325 4.535 18.338 1.00 72.06 75 LEU A N 1
ATOM 608 C CA . LEU A 1 75 ? -6.199 3.638 19.093 1.00 72.06 75 LEU A CA 1
ATOM 609 C C . LEU A 1 75 ? -6.009 3.693 20.613 1.00 72.06 75 LEU A C 1
ATOM 611 O O . LEU A 1 75 ? -6.913 3.261 21.319 1.00 72.06 75 LEU A O 1
ATOM 615 N N . ASN A 1 76 ? -4.855 4.155 21.113 1.00 71.62 76 ASN A N 1
ATOM 616 C CA . ASN A 1 76 ? -4.591 4.185 22.559 1.00 71.62 76 ASN A CA 1
ATOM 617 C C . ASN A 1 76 ? -4.555 5.596 23.160 1.00 71.62 76 ASN A C 1
ATOM 619 O O . ASN A 1 76 ? -4.701 5.724 24.366 1.00 71.62 76 ASN A O 1
ATOM 623 N N . TYR A 1 77 ? -4.321 6.651 22.374 1.00 70.25 77 TYR A N 1
ATOM 624 C CA . TYR A 1 77 ? -4.177 8.010 22.909 1.00 70.25 77 TYR A CA 1
ATOM 625 C C . TYR A 1 77 ? -5.236 8.959 22.349 1.00 70.25 77 TYR A C 1
ATOM 627 O O . TYR A 1 77 ? -5.961 9.606 23.105 1.00 70.25 77 TYR A O 1
ATOM 635 N N . LEU A 1 78 ? -5.376 9.036 21.024 1.00 65.81 78 LEU A N 1
ATOM 636 C CA . LEU A 1 78 ? -6.263 10.013 20.382 1.00 65.81 78 LEU A CA 1
ATOM 637 C C . LEU A 1 78 ? -7.744 9.653 20.509 1.00 65.81 78 LEU A C 1
ATOM 639 O O . LEU A 1 78 ? -8.558 10.554 20.684 1.00 65.81 78 LEU A O 1
ATOM 643 N N . SER A 1 79 ? -8.096 8.365 20.478 1.00 63.50 79 SER A N 1
ATOM 644 C CA . SER A 1 79 ? -9.470 7.907 20.728 1.00 63.50 79 SER A CA 1
ATOM 645 C C . SER A 1 79 ? -9.981 8.231 22.136 1.00 63.50 79 SER A C 1
ATOM 647 O O . SER A 1 79 ? -11.191 8.287 22.329 1.00 63.50 79 SER A O 1
ATOM 649 N N . PHE A 1 80 ? -9.081 8.443 23.103 1.00 65.88 80 PHE A N 1
ATOM 650 C CA . PHE A 1 80 ? -9.424 8.811 24.482 1.00 65.88 80 PHE A CA 1
ATOM 651 C C . PHE A 1 80 ? -9.388 10.314 24.724 1.00 65.88 80 PHE A C 1
ATOM 653 O O . PHE A 1 80 ? -10.248 10.865 25.403 1.00 65.88 80 PHE A O 1
ATOM 660 N N . SER A 1 81 ? -8.352 10.975 24.209 1.00 65.25 81 SER A N 1
ATOM 661 C CA . SER A 1 81 ? -8.077 12.382 24.509 1.00 65.25 81 SER A CA 1
ATOM 662 C C . SER A 1 81 ? -8.912 13.353 23.679 1.00 65.25 81 SER A C 1
ATOM 664 O O . SER A 1 81 ? -9.089 14.503 24.078 1.00 65.25 81 SER A O 1
ATOM 666 N N . LEU A 1 82 ? -9.436 12.914 22.532 1.00 71.06 82 LEU A N 1
ATOM 667 C CA . LEU A 1 82 ? -10.264 13.733 21.655 1.00 71.06 82 LEU A CA 1
ATOM 668 C C . LEU A 1 82 ? -11.645 13.085 21.482 1.00 71.06 82 LEU A C 1
ATOM 670 O O . LEU A 1 82 ? -11.718 11.879 21.254 1.00 71.06 82 LEU A O 1
ATOM 674 N N . PRO A 1 83 ? -12.748 13.860 21.490 1.00 69.75 83 PRO A N 1
ATOM 675 C CA . PRO A 1 83 ? -14.100 13.353 21.245 1.00 69.75 83 PRO A CA 1
ATOM 676 C C . PRO A 1 83 ? -14.319 13.072 19.745 1.00 69.75 83 PRO A C 1
ATOM 678 O O . PRO A 1 83 ? -15.194 13.640 19.093 1.00 69.75 83 PRO A O 1
ATOM 681 N N . ILE A 1 84 ? -13.471 12.227 19.159 1.00 76.38 84 ILE A N 1
ATOM 682 C CA . ILE A 1 84 ? -13.458 11.886 17.738 1.00 76.38 84 ILE A CA 1
ATOM 683 C C . ILE A 1 84 ? -13.770 10.400 17.596 1.00 76.38 84 ILE A C 1
ATOM 685 O O . ILE A 1 84 ? -13.205 9.559 18.289 1.00 76.38 84 ILE A O 1
ATOM 689 N N . LYS A 1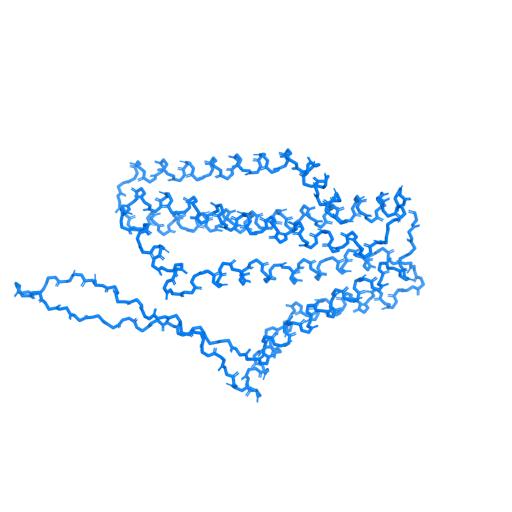 85 ? -14.651 10.058 16.649 1.00 79.94 85 LYS A N 1
ATOM 690 C CA . LYS A 1 85 ? -14.977 8.657 16.356 1.00 79.94 85 LYS A CA 1
ATOM 691 C C . LYS A 1 85 ? -13.718 7.898 15.896 1.00 79.94 85 LYS A C 1
ATOM 693 O O . LYS A 1 85 ? -13.082 8.354 14.942 1.00 79.94 85 LYS A O 1
ATOM 698 N N . PRO A 1 86 ? -13.402 6.718 16.460 1.00 79.81 86 PRO A N 1
ATOM 699 C CA . PRO A 1 86 ? -12.235 5.918 16.068 1.00 79.81 86 PRO A CA 1
ATOM 700 C C . PRO A 1 86 ? -12.183 5.575 14.570 1.00 79.81 86 PRO A C 1
ATOM 702 O O . PRO A 1 86 ? -11.124 5.621 13.948 1.00 79.81 86 PRO A O 1
ATOM 705 N N . SER A 1 87 ? -13.337 5.325 13.944 1.00 82.88 87 SER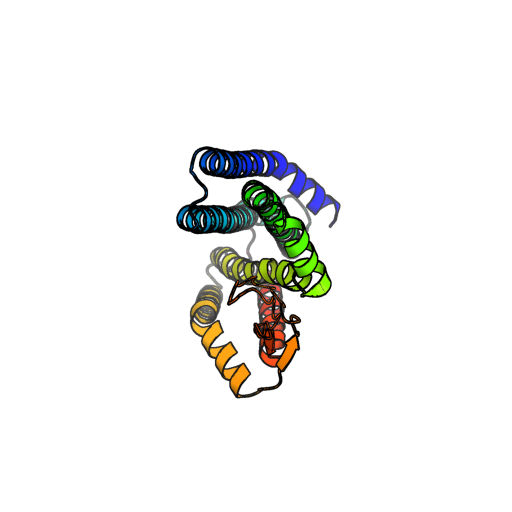 A N 1
ATOM 706 C CA . SER A 1 87 ? -13.436 5.153 12.481 1.00 82.88 87 SER A CA 1
ATOM 707 C C . SER A 1 87 ? -12.911 6.352 11.675 1.00 82.88 87 SER A C 1
ATOM 709 O O . SER A 1 87 ? -12.339 6.173 10.604 1.00 82.88 87 SER A O 1
ATOM 711 N N . LEU A 1 88 ? -13.028 7.577 12.193 1.00 85.31 88 LEU A N 1
ATOM 712 C CA . LEU A 1 88 ? -12.512 8.783 11.540 1.00 85.31 88 LEU A CA 1
ATOM 713 C C . LEU A 1 88 ? -10.974 8.828 11.560 1.00 85.31 88 LEU A C 1
ATOM 715 O O . LEU A 1 88 ? -10.363 9.301 10.601 1.00 85.31 88 LEU A O 1
ATOM 719 N N . LEU A 1 89 ? -10.346 8.262 12.596 1.00 84.69 89 LEU A N 1
ATOM 720 C CA . LEU A 1 89 ? -8.893 8.076 12.662 1.00 84.69 89 LEU A CA 1
ATOM 721 C C . LEU A 1 89 ? -8.410 7.026 11.648 1.00 84.69 89 LEU A C 1
ATOM 723 O O . LEU A 1 89 ? -7.365 7.223 11.029 1.00 84.69 89 LEU A O 1
ATOM 727 N N . LEU A 1 90 ? -9.196 5.969 11.402 1.00 86.56 90 LEU A N 1
ATOM 728 C CA . LEU A 1 90 ? -8.913 4.989 10.347 1.00 86.56 90 LEU A CA 1
ATOM 729 C C . LEU A 1 90 ? -8.932 5.630 8.953 1.00 86.56 90 LEU A C 1
ATOM 731 O O . LEU A 1 90 ? -7.969 5.475 8.205 1.00 86.56 90 LEU A O 1
ATOM 735 N N . TYR A 1 91 ? -9.965 6.411 8.620 1.00 87.88 91 TYR A N 1
ATOM 736 C CA . TYR A 1 91 ? -10.017 7.122 7.335 1.00 87.88 91 TYR A CA 1
ATOM 737 C C . TYR A 1 91 ? -8.858 8.112 7.177 1.00 87.88 91 TYR A C 1
ATOM 739 O O . TYR A 1 91 ? -8.265 8.206 6.104 1.00 87.88 91 TYR A O 1
ATOM 747 N N . LYS A 1 92 ? -8.495 8.821 8.253 1.00 89.25 92 LYS A N 1
ATOM 748 C CA . LYS A 1 92 ? -7.318 9.698 8.279 1.00 89.25 92 LYS A CA 1
ATOM 749 C C . LYS A 1 92 ? -6.044 8.912 7.938 1.00 89.25 92 LYS A C 1
ATOM 751 O O . LYS A 1 92 ? -5.285 9.358 7.084 1.00 89.25 92 LYS A O 1
ATOM 756 N N . ASN A 1 93 ? -5.826 7.748 8.550 1.00 87.56 93 ASN A N 1
ATOM 757 C CA . ASN A 1 93 ? -4.647 6.917 8.279 1.00 87.56 93 ASN A CA 1
ATOM 758 C C . ASN A 1 93 ? -4.618 6.367 6.851 1.00 87.56 93 ASN A C 1
ATOM 760 O O . ASN A 1 93 ? -3.557 6.383 6.236 1.00 87.56 93 ASN A O 1
ATOM 764 N N . LEU A 1 94 ? -5.763 5.954 6.298 1.00 89.50 94 LEU A N 1
ATOM 765 C CA . LEU A 1 94 ? -5.851 5.516 4.900 1.00 89.50 94 LEU A CA 1
ATOM 766 C C . LEU A 1 94 ? -5.460 6.632 3.925 1.00 89.50 94 LEU A C 1
ATOM 768 O O . LEU A 1 94 ? -4.691 6.395 2.998 1.00 89.50 94 LEU A O 1
ATOM 772 N N . ILE A 1 95 ? -5.949 7.855 4.153 1.00 90.31 95 ILE A N 1
ATOM 773 C CA . ILE A 1 95 ? -5.616 9.011 3.310 1.00 90.31 95 ILE A CA 1
ATOM 774 C C . ILE A 1 95 ? -4.128 9.353 3.424 1.00 90.31 95 ILE A C 1
ATOM 776 O O . ILE A 1 95 ? -3.482 9.593 2.408 1.00 90.31 95 ILE A O 1
ATOM 780 N N . ILE A 1 96 ? -3.572 9.366 4.640 1.00 90.88 96 ILE A N 1
ATOM 781 C CA . ILE A 1 96 ? -2.147 9.655 4.851 1.00 90.88 96 ILE A CA 1
ATOM 782 C C . ILE A 1 96 ? -1.281 8.606 4.160 1.00 90.88 96 ILE A C 1
ATOM 784 O O . ILE A 1 96 ? -0.380 8.979 3.419 1.00 90.88 96 ILE A O 1
ATOM 788 N N . LEU A 1 97 ? -1.585 7.319 4.341 1.00 91.12 97 LEU A N 1
ATOM 789 C CA . LEU A 1 97 ? -0.851 6.241 3.691 1.00 91.12 97 LEU A CA 1
ATOM 790 C C . LEU A 1 97 ? -0.927 6.353 2.163 1.00 91.12 97 LEU A C 1
ATOM 792 O O . LEU A 1 97 ? 0.091 6.212 1.497 1.00 91.12 97 LEU A O 1
ATOM 796 N N . LEU A 1 98 ? -2.098 6.658 1.595 1.00 91.19 98 LEU A N 1
ATOM 797 C CA . LEU A 1 98 ? -2.239 6.868 0.152 1.00 91.19 98 LEU A CA 1
ATOM 798 C C . LEU A 1 98 ? -1.376 8.039 -0.342 1.00 91.19 98 LEU A C 1
ATOM 800 O O . LEU A 1 98 ? -0.706 7.911 -1.365 1.00 91.19 98 LEU A O 1
ATOM 804 N N . ILE A 1 99 ? -1.347 9.158 0.389 1.00 90.31 99 ILE A N 1
ATOM 805 C CA . ILE A 1 99 ? -0.488 10.307 0.061 1.00 90.31 99 ILE A CA 1
ATOM 806 C C . ILE A 1 99 ? 0.993 9.924 0.161 1.00 90.31 99 ILE A C 1
ATOM 808 O O . ILE A 1 99 ? 1.766 10.269 -0.728 1.00 90.31 99 ILE A O 1
ATOM 812 N N . GLU A 1 100 ? 1.392 9.204 1.213 1.00 90.50 100 GLU A N 1
ATOM 813 C CA . GLU A 1 100 ? 2.765 8.727 1.396 1.00 90.50 100 GLU A CA 1
ATOM 814 C C . GLU A 1 100 ? 3.181 7.791 0.252 1.00 90.50 100 GLU A C 1
ATOM 816 O O . GLU A 1 100 ? 4.228 8.000 -0.351 1.00 90.50 100 GLU A O 1
ATOM 821 N N . LEU A 1 101 ? 2.354 6.806 -0.108 1.00 90.94 101 LEU A N 1
ATOM 822 C CA . LEU A 1 101 ? 2.633 5.871 -1.201 1.00 90.94 101 LEU A CA 1
ATOM 823 C C . LEU A 1 101 ? 2.707 6.580 -2.560 1.00 90.94 101 LEU A C 1
ATOM 825 O O . LEU A 1 101 ? 3.618 6.313 -3.345 1.00 90.94 101 LEU A O 1
ATOM 829 N N . LEU A 1 102 ? 1.800 7.522 -2.839 1.00 90.31 102 LEU A N 1
ATOM 830 C CA . LEU A 1 102 ? 1.863 8.345 -4.051 1.00 90.31 102 LEU A CA 1
ATOM 831 C C . LEU A 1 102 ? 3.134 9.196 -4.086 1.00 90.31 102 LEU A C 1
ATOM 833 O O . LEU A 1 102 ? 3.815 9.251 -5.106 1.00 90.31 102 LEU A O 1
ATOM 837 N N . PHE A 1 103 ? 3.504 9.817 -2.969 1.00 89.69 103 PHE A N 1
ATOM 838 C CA . PHE A 1 103 ? 4.752 10.564 -2.882 1.00 89.69 103 PHE A CA 1
ATOM 839 C C . PHE A 1 103 ? 5.967 9.658 -3.121 1.00 89.69 103 PHE A C 1
ATOM 841 O O . PHE A 1 103 ? 6.829 9.998 -3.925 1.00 89.69 103 PHE A O 1
ATOM 848 N N . LEU A 1 104 ? 6.018 8.484 -2.485 1.00 89.00 104 LEU A N 1
ATOM 849 C CA . LEU A 1 104 ? 7.105 7.516 -2.640 1.00 89.00 104 LEU A CA 1
ATOM 850 C C . LEU A 1 104 ? 7.248 7.026 -4.077 1.00 89.00 104 LEU A C 1
ATOM 852 O O . LEU A 1 104 ? 8.367 6.934 -4.576 1.00 89.00 104 LEU A O 1
ATOM 856 N N . THR A 1 105 ? 6.134 6.706 -4.731 1.00 87.25 105 THR A N 1
ATOM 857 C CA . THR A 1 105 ? 6.130 6.241 -6.124 1.00 87.25 105 THR A CA 1
ATOM 858 C C . THR A 1 105 ? 6.625 7.332 -7.065 1.00 87.25 105 THR A C 1
ATOM 860 O O . THR A 1 105 ? 7.565 7.095 -7.817 1.00 87.25 105 THR A O 1
ATOM 863 N N . LEU A 1 106 ? 6.084 8.550 -6.966 1.00 88.19 106 LEU A N 1
ATOM 864 C CA . LEU A 1 106 ? 6.512 9.684 -7.788 1.00 88.19 106 LEU A CA 1
ATOM 865 C C . LEU A 1 106 ? 7.976 10.056 -7.539 1.00 88.19 106 LEU A C 1
ATOM 867 O O . LEU A 1 106 ? 8.716 10.308 -8.486 1.00 88.19 106 LEU A O 1
ATOM 871 N N . PHE A 1 107 ? 8.412 10.054 -6.279 1.00 88.69 107 PHE A N 1
ATOM 872 C CA . PHE A 1 107 ? 9.786 10.383 -5.918 1.00 88.69 107 PHE A CA 1
ATOM 873 C C . PHE A 1 107 ? 10.780 9.330 -6.422 1.00 88.69 107 PHE A C 1
ATOM 875 O O . PHE A 1 107 ? 11.805 9.689 -6.994 1.00 88.69 107 PHE A O 1
ATOM 882 N N . ASN A 1 108 ? 10.469 8.036 -6.285 1.00 86.06 108 ASN A N 1
ATOM 883 C CA . ASN A 1 108 ? 11.319 6.977 -6.834 1.00 86.06 108 ASN A CA 1
ATOM 884 C C . ASN A 1 108 ? 11.341 6.997 -8.362 1.00 86.06 108 ASN A C 1
ATOM 886 O O . ASN A 1 108 ? 12.415 6.872 -8.939 1.00 86.06 108 ASN A O 1
ATOM 890 N N . LEU A 1 109 ? 10.201 7.217 -9.025 1.00 84.19 109 LEU A N 1
ATOM 891 C CA . LEU A 1 109 ? 10.165 7.387 -10.480 1.00 84.19 109 LEU A CA 1
ATOM 892 C C . LEU A 1 109 ? 11.047 8.556 -10.920 1.00 84.19 109 LEU A C 1
ATOM 894 O O . LEU A 1 109 ? 11.849 8.404 -11.836 1.00 84.19 109 LEU A O 1
ATOM 898 N N . PHE A 1 110 ? 10.967 9.692 -10.228 1.00 86.62 110 PHE A N 1
ATOM 899 C CA . PHE A 1 110 ? 11.823 10.842 -10.497 1.00 86.62 110 PHE A CA 1
ATOM 900 C C . PHE A 1 110 ? 13.313 10.500 -10.345 1.00 86.62 110 PHE A C 1
ATOM 902 O O . PHE A 1 110 ? 14.098 10.723 -11.267 1.00 86.62 110 PHE A O 1
ATOM 909 N N . LEU A 1 111 ? 13.718 9.882 -9.234 1.00 85.75 111 LEU A N 1
ATOM 910 C CA . LEU A 1 111 ? 15.116 9.497 -9.029 1.00 85.75 111 LEU A CA 1
ATOM 911 C C . LEU A 1 111 ? 15.594 8.446 -10.046 1.00 85.75 111 LEU A C 1
ATOM 913 O O . LEU A 1 111 ? 16.723 8.525 -10.533 1.00 85.75 111 LEU A O 1
ATOM 917 N N . MET A 1 112 ? 14.725 7.512 -10.435 1.00 78.75 112 MET A N 1
ATOM 918 C CA . MET A 1 112 ? 14.998 6.533 -11.487 1.00 78.75 112 MET A CA 1
ATOM 919 C C . MET A 1 112 ? 15.171 7.169 -12.860 1.00 78.75 112 MET A C 1
ATOM 921 O O . MET A 1 112 ? 16.054 6.761 -13.617 1.00 78.75 112 MET A O 1
ATOM 925 N N . THR A 1 113 ? 14.383 8.195 -13.189 1.00 78.62 113 THR A N 1
ATOM 926 C CA . THR A 1 113 ? 14.579 8.951 -14.434 1.00 78.62 113 THR A CA 1
ATOM 927 C C . THR A 1 113 ? 15.919 9.685 -14.450 1.00 78.62 113 THR A C 1
ATOM 929 O O . THR A 1 113 ? 16.590 9.686 -15.475 1.00 78.62 113 THR A O 1
ATOM 932 N N . ILE A 1 114 ? 16.375 10.227 -13.314 1.00 81.69 114 ILE A N 1
ATOM 933 C CA . ILE A 1 114 ? 17.703 10.854 -13.206 1.00 81.69 114 ILE A CA 1
ATOM 934 C C . ILE A 1 114 ? 18.817 9.816 -13.388 1.00 81.69 114 ILE A C 1
ATOM 936 O O . ILE A 1 114 ? 19.735 10.031 -14.181 1.00 81.69 114 ILE A O 1
ATOM 940 N N . LEU A 1 115 ? 18.726 8.680 -12.687 1.00 77.94 115 LEU A N 1
ATOM 941 C CA . LEU A 1 115 ? 19.681 7.576 -12.823 1.00 77.94 115 LEU A CA 1
ATOM 942 C C . LEU A 1 115 ? 19.781 7.107 -14.273 1.00 77.94 115 LEU A C 1
ATOM 944 O O . LEU A 1 115 ? 20.867 7.023 -14.834 1.00 77.94 115 LEU A O 1
ATOM 948 N N . SER A 1 116 ? 18.646 6.833 -14.902 1.00 72.75 116 SER A N 1
ATOM 949 C CA . SER A 1 116 ? 18.608 6.344 -16.279 1.00 72.75 116 SER A CA 1
ATOM 950 C C . SER A 1 116 ? 19.068 7.395 -17.295 1.00 72.75 116 SER A C 1
ATOM 952 O O . SER A 1 116 ? 19.764 7.040 -18.246 1.00 72.75 116 SER A O 1
ATOM 954 N N . MET A 1 117 ? 18.798 8.685 -17.059 1.00 73.69 117 MET A N 1
ATOM 955 C CA . MET A 1 117 ? 19.312 9.789 -17.878 1.00 73.69 117 MET A CA 1
ATOM 956 C C . MET A 1 117 ? 20.843 9.888 -17.842 1.00 73.69 117 MET A C 1
ATOM 958 O O . MET A 1 117 ? 21.453 10.225 -18.858 1.00 73.69 117 MET A O 1
ATOM 962 N N . SER A 1 118 ? 21.479 9.551 -16.712 1.00 69.62 118 SER A N 1
ATOM 963 C CA . SER A 1 118 ? 22.948 9.499 -16.617 1.00 69.62 118 SER A CA 1
ATOM 964 C C . SER A 1 118 ? 2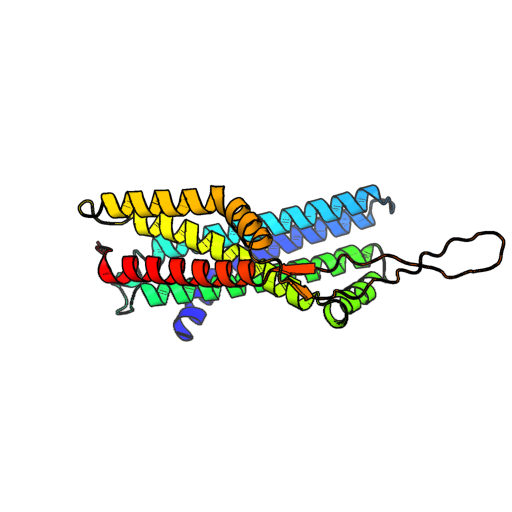3.570 8.449 -17.552 1.00 69.62 118 SER A C 1
ATOM 966 O O . SER A 1 118 ? 24.723 8.576 -17.966 1.00 69.62 118 SER A O 1
ATOM 968 N N . ILE A 1 119 ? 22.782 7.445 -17.948 1.00 69.62 119 ILE A N 1
ATOM 969 C CA . ILE A 1 119 ? 23.218 6.345 -18.806 1.00 69.62 119 ILE A CA 1
ATOM 970 C C . ILE A 1 119 ? 22.823 6.606 -20.268 1.00 69.62 119 ILE A C 1
ATOM 972 O O . ILE A 1 119 ? 23.662 6.477 -21.170 1.00 69.62 119 ILE A O 1
ATOM 976 N N . ASN A 1 120 ? 21.570 7.017 -20.501 1.00 67.56 120 ASN A N 1
ATOM 977 C CA . ASN A 1 120 ? 21.006 7.315 -21.815 1.00 67.56 120 ASN A CA 1
ATOM 978 C C . ASN A 1 120 ? 20.124 8.578 -21.781 1.00 67.56 120 ASN A C 1
ATOM 980 O O . ASN A 1 120 ? 19.102 8.637 -21.103 1.00 67.56 120 ASN A O 1
ATOM 984 N N . THR A 1 121 ? 20.475 9.571 -22.598 1.00 70.06 121 THR A N 1
ATOM 985 C CA . THR A 1 121 ? 19.800 10.876 -22.657 1.00 70.06 121 THR A CA 1
ATOM 986 C C . THR A 1 121 ? 18.404 10.841 -23.282 1.00 70.06 121 THR A C 1
ATOM 988 O O . THR A 1 121 ? 17.661 11.807 -23.121 1.00 70.06 121 THR A O 1
ATOM 991 N N . LYS A 1 122 ? 18.020 9.754 -23.969 1.00 70.19 122 LYS A N 1
ATOM 992 C CA . LYS A 1 122 ? 16.683 9.597 -24.578 1.00 70.19 122 LYS A CA 1
ATOM 993 C C . LYS A 1 122 ? 15.601 9.132 -23.595 1.00 70.19 122 LYS A C 1
ATOM 995 O O . LYS A 1 122 ? 14.420 9.352 -23.846 1.00 70.19 122 LYS A O 1
ATOM 1000 N N . VAL A 1 123 ? 15.985 8.585 -22.439 1.00 69.38 123 VAL A N 1
ATOM 1001 C CA . VAL A 1 123 ? 15.049 8.010 -21.453 1.00 69.38 123 VAL A CA 1
ATOM 1002 C C . VAL A 1 123 ? 13.946 8.973 -20.980 1.00 69.38 123 VAL A C 1
ATOM 1004 O O . VAL A 1 123 ? 12.807 8.528 -20.839 1.00 69.38 123 VAL A O 1
ATOM 1007 N N . PRO A 1 124 ? 14.191 10.282 -20.772 1.00 70.75 124 PRO A N 1
ATOM 1008 C CA . PRO A 1 124 ? 13.124 11.209 -20.398 1.00 70.75 124 PRO A CA 1
ATOM 1009 C C . PRO A 1 124 ? 12.006 11.292 -21.447 1.00 70.75 124 PRO A C 1
ATOM 1011 O O . PRO A 1 124 ? 10.838 11.411 -21.084 1.00 70.75 124 PRO A O 1
ATOM 1014 N N . GLN A 1 125 ? 12.344 11.208 -22.739 1.00 71.94 125 GLN A N 1
ATOM 1015 C CA . GLN A 1 125 ? 11.360 11.243 -23.825 1.00 71.94 125 GLN A CA 1
ATOM 1016 C C . GLN A 1 125 ? 10.525 9.961 -23.846 1.00 71.94 125 GLN A C 1
ATOM 1018 O O . GLN A 1 125 ? 9.298 10.042 -23.919 1.00 71.94 125 GLN A O 1
ATOM 1023 N N . ASP A 1 126 ? 11.170 8.804 -23.681 1.00 68.38 126 ASP A N 1
ATOM 1024 C CA . ASP A 1 126 ? 10.497 7.503 -23.592 1.00 68.38 126 ASP A CA 1
ATOM 1025 C C . ASP A 1 126 ? 9.577 7.432 -22.360 1.00 68.38 126 ASP A C 1
ATOM 1027 O O . ASP A 1 126 ? 8.448 6.951 -22.435 1.00 68.38 126 ASP A O 1
ATOM 1031 N N . PHE A 1 127 ? 10.007 7.993 -21.227 1.00 71.56 127 PHE A N 1
ATOM 1032 C CA . PHE A 1 127 ? 9.208 8.050 -20.004 1.00 71.56 127 PHE A CA 1
ATOM 1033 C C . PHE A 1 127 ? 7.986 8.973 -20.132 1.00 71.56 127 PHE A C 1
ATOM 1035 O O . PHE A 1 127 ? 6.888 8.622 -19.700 1.00 71.56 127 PHE A O 1
ATOM 1042 N N . ILE A 1 128 ? 8.138 10.143 -20.759 1.00 73.38 128 ILE A N 1
ATOM 1043 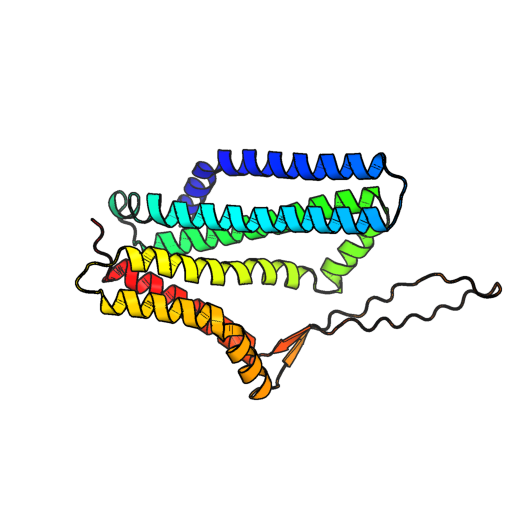C CA . ILE A 1 128 ? 7.008 11.042 -21.051 1.00 73.38 128 ILE A CA 1
ATOM 1044 C C . ILE A 1 128 ? 6.024 10.352 -22.003 1.00 73.38 128 ILE A C 1
ATOM 1046 O O . ILE A 1 128 ? 4.810 10.409 -21.796 1.00 73.38 128 ILE A O 1
ATOM 1050 N N . PHE A 1 129 ? 6.535 9.653 -23.017 1.00 67.56 129 PHE A N 1
ATOM 1051 C CA . PHE A 1 129 ? 5.713 8.862 -23.924 1.00 67.56 129 PHE A CA 1
ATOM 1052 C C . PHE A 1 129 ? 4.930 7.773 -23.170 1.00 67.56 129 PHE A C 1
ATOM 1054 O O . PHE A 1 129 ? 3.712 7.673 -23.340 1.00 67.56 129 PHE A O 1
ATOM 1061 N N . TYR A 1 130 ? 5.585 7.047 -22.258 1.00 69.69 130 TYR A N 1
ATOM 1062 C CA . TYR A 1 130 ? 4.946 6.057 -21.389 1.00 69.69 130 TYR A CA 1
ATOM 1063 C C . TYR A 1 130 ? 3.809 6.649 -20.542 1.00 69.69 130 TYR A C 1
ATOM 1065 O O . TYR A 1 130 ? 2.689 6.132 -20.512 1.00 69.69 130 TYR A O 1
ATOM 1073 N N . LEU A 1 131 ? 4.079 7.760 -19.852 1.00 72.69 131 LEU A N 1
ATOM 1074 C CA . LEU A 1 131 ? 3.112 8.382 -18.951 1.00 72.69 131 LEU A CA 1
ATOM 1075 C C . LEU A 1 131 ? 1.850 8.835 -19.686 1.00 72.69 131 LEU A C 1
ATOM 1077 O O . LEU A 1 131 ? 0.742 8.495 -19.268 1.00 72.69 131 LEU A O 1
ATOM 1081 N N . PHE A 1 132 ? 2.019 9.592 -20.772 1.00 70.12 132 PHE A N 1
ATOM 1082 C CA . PHE A 1 132 ? 0.915 10.314 -21.405 1.00 70.12 132 PHE A CA 1
ATOM 1083 C C . PHE A 1 132 ? 0.247 9.554 -22.544 1.00 70.12 132 PHE A C 1
ATOM 1085 O O . PHE A 1 132 ? -0.961 9.687 -22.726 1.00 70.12 132 PHE A O 1
ATOM 1092 N N . LYS A 1 133 ? 1.002 8.771 -23.319 1.00 63.91 133 LYS A N 1
ATOM 1093 C CA . LYS A 1 133 ? 0.452 8.060 -24.481 1.00 63.91 133 LYS A CA 1
ATOM 1094 C C . LYS A 1 133 ? 0.128 6.603 -24.190 1.00 63.91 133 LYS A C 1
ATOM 1096 O O . LYS A 1 133 ? -0.712 6.039 -24.879 1.00 63.91 133 LYS A O 1
ATOM 1101 N N . GLN A 1 134 ? 0.735 6.009 -23.165 1.00 60.56 134 GLN A N 1
ATOM 1102 C CA . GLN A 1 134 ? 0.632 4.570 -22.913 1.00 60.56 134 GLN A CA 1
ATOM 1103 C C . GLN A 1 134 ? -0.081 4.191 -21.614 1.00 60.56 134 GLN A C 1
ATOM 1105 O O . GLN A 1 134 ? -0.060 3.034 -21.204 1.00 60.56 134 GLN A O 1
ATOM 1110 N N . GLY A 1 135 ? -0.738 5.147 -20.958 1.00 62.81 135 GLY A N 1
ATOM 1111 C CA . GLY A 1 135 ? -1.486 4.868 -19.734 1.00 62.81 135 GLY A CA 1
ATOM 1112 C C . GLY A 1 135 ? -0.598 4.601 -18.517 1.00 62.81 135 GLY A C 1
ATOM 1113 O O . GLY A 1 135 ? -1.098 4.101 -17.510 1.00 62.81 135 GLY A O 1
ATOM 1114 N N . GLY A 1 136 ? 0.686 4.980 -18.557 1.00 67.06 136 GLY A N 1
ATOM 1115 C CA . GLY A 1 136 ? 1.584 4.910 -17.403 1.00 67.06 136 GLY A CA 1
ATOM 1116 C C . GLY A 1 136 ? 1.058 5.674 -16.181 1.00 67.06 136 GLY A C 1
ATOM 1117 O O . GLY A 1 136 ? 1.302 5.285 -15.045 1.00 67.06 136 GLY A O 1
ATOM 1118 N N . ILE A 1 137 ? 0.247 6.715 -16.392 1.00 74.38 137 ILE A N 1
ATOM 1119 C CA . ILE A 1 137 ? -0.458 7.404 -15.302 1.00 74.38 137 ILE A CA 1
ATOM 1120 C C . ILE A 1 137 ? -1.371 6.437 -14.530 1.00 74.38 137 ILE A C 1
ATOM 1122 O O . ILE A 1 137 ? -1.393 6.458 -13.303 1.00 74.38 137 ILE A O 1
ATOM 1126 N N . ILE A 1 138 ? -2.097 5.557 -15.222 1.00 74.25 138 ILE A N 1
ATOM 1127 C CA . ILE A 1 138 ? -3.041 4.622 -14.594 1.00 74.25 138 ILE A CA 1
ATOM 1128 C C . ILE A 1 138 ? -2.286 3.588 -13.755 1.00 74.25 138 ILE A C 1
ATOM 1130 O O . ILE A 1 138 ? -2.692 3.301 -12.628 1.00 74.25 138 ILE A O 1
ATOM 1134 N N . SER A 1 139 ? -1.160 3.068 -14.254 1.00 71.44 139 SER A N 1
ATOM 1135 C CA . SER A 1 139 ? -0.339 2.117 -13.495 1.00 71.44 139 SER A CA 1
ATOM 1136 C C . SER A 1 139 ? 0.272 2.750 -12.240 1.00 71.44 139 SER A C 1
ATOM 1138 O O . SER A 1 139 ? 0.302 2.102 -11.192 1.00 71.44 139 SER A O 1
ATOM 1140 N N . ILE A 1 140 ? 0.643 4.035 -12.293 1.00 77.06 140 ILE A N 1
ATOM 1141 C CA . ILE A 1 140 ? 1.104 4.801 -11.122 1.00 77.06 140 ILE A CA 1
ATOM 1142 C C . ILE A 1 140 ? 0.021 4.932 -10.052 1.00 77.06 140 ILE A C 1
ATOM 1144 O O . ILE A 1 140 ? 0.354 4.941 -8.873 1.00 77.06 140 ILE A O 1
ATOM 1148 N N . PHE A 1 141 ? -1.260 5.010 -10.421 1.00 79.38 141 PHE A N 1
ATOM 1149 C CA . PHE A 1 141 ? -2.356 5.067 -9.447 1.00 79.38 141 PHE A CA 1
ATOM 1150 C C . PHE A 1 141 ? -2.774 3.689 -8.920 1.00 79.38 141 PHE A C 1
ATOM 1152 O O . PHE A 1 141 ? -3.081 3.558 -7.735 1.00 79.38 141 PHE A O 1
ATOM 1159 N N . LEU A 1 142 ? -2.773 2.658 -9.769 1.00 77.56 142 LEU A N 1
ATOM 1160 C CA . LEU A 1 142 ? -3.169 1.300 -9.382 1.00 77.56 142 LEU A CA 1
ATOM 1161 C C . LEU A 1 142 ? -2.189 0.655 -8.398 1.00 77.56 142 LEU A C 1
ATOM 1163 O O . LEU A 1 142 ? -2.612 -0.047 -7.482 1.00 77.56 142 LEU A O 1
ATOM 1167 N N . PHE A 1 143 ? -0.893 0.915 -8.556 1.00 79.75 143 PHE A N 1
ATOM 1168 C CA . PHE A 1 143 ? 0.134 0.320 -7.706 1.00 79.75 143 PHE A CA 1
ATOM 1169 C C . PHE A 1 143 ? 0.021 0.729 -6.216 1.00 79.75 143 PHE A C 1
ATOM 1171 O O . PHE A 1 143 ? -0.019 -0.150 -5.364 1.00 79.75 143 PHE A O 1
ATOM 1178 N N . PRO A 1 144 ? -0.114 2.015 -5.833 1.00 84.00 144 PRO A N 1
ATOM 1179 C CA . PRO A 1 144 ? -0.411 2.412 -4.453 1.00 84.00 144 PRO A CA 1
ATOM 1180 C C . PRO A 1 144 ? -1.699 1.797 -3.895 1.00 84.00 144 PRO A C 1
ATOM 1182 O O . PRO A 1 144 ? -1.760 1.462 -2.711 1.00 84.00 144 PRO A O 1
ATOM 1185 N N . LEU A 1 145 ? -2.736 1.656 -4.733 1.00 83.00 145 LEU A N 1
ATOM 1186 C CA . LEU A 1 145 ? -4.039 1.135 -4.314 1.00 83.00 145 LEU A CA 1
ATOM 1187 C C . LEU A 1 145 ? -3.953 -0.324 -3.848 1.00 83.00 145 LEU A C 1
ATOM 1189 O O . LEU A 1 145 ? -4.610 -0.675 -2.866 1.00 83.00 145 LEU A O 1
ATOM 1193 N N . SER A 1 146 ? -3.114 -1.160 -4.467 1.00 81.12 146 SER A N 1
ATOM 1194 C CA . SER A 1 146 ? -2.956 -2.557 -4.037 1.00 81.12 146 SER A CA 1
ATOM 1195 C C . SER A 1 146 ? -2.370 -2.674 -2.623 1.00 81.12 146 SER A C 1
ATOM 1197 O O . SER A 1 146 ? -2.786 -3.536 -1.847 1.00 81.12 146 SER A O 1
ATOM 1199 N N . PHE A 1 147 ? -1.474 -1.765 -2.223 1.00 86.94 147 PHE A N 1
ATOM 1200 C CA . PHE A 1 147 ? -0.911 -1.758 -0.865 1.00 86.94 147 PHE A CA 1
ATOM 1201 C C . PHE A 1 147 ? -1.905 -1.311 0.212 1.00 86.94 147 PHE A C 1
ATOM 1203 O O . PHE A 1 147 ? -1.738 -1.675 1.377 1.00 86.94 147 PHE A O 1
ATOM 1210 N N . LEU A 1 148 ? -2.966 -0.580 -0.146 1.00 88.81 148 LEU A N 1
ATOM 1211 C CA . LEU A 1 148 ? -4.015 -0.226 0.814 1.00 88.81 148 LEU A CA 1
ATOM 1212 C C . LEU A 1 148 ? -4.815 -1.447 1.270 1.00 88.81 148 LEU A C 1
ATOM 1214 O O . LEU A 1 148 ? -5.204 -1.513 2.434 1.00 88.81 148 LEU A O 1
ATOM 1218 N N . ILE A 1 149 ? -5.034 -2.427 0.389 1.00 86.25 149 ILE A N 1
ATOM 1219 C CA . ILE A 1 149 ? -5.693 -3.687 0.759 1.00 86.25 149 ILE A CA 1
ATOM 1220 C C . ILE A 1 149 ? -4.835 -4.438 1.782 1.00 86.25 149 ILE A C 1
ATOM 1222 O O . ILE A 1 149 ? -5.339 -4.849 2.826 1.00 86.25 149 ILE A O 1
ATOM 1226 N N . ILE A 1 150 ? -3.525 -4.540 1.534 1.00 87.62 150 ILE A N 1
ATOM 1227 C CA . ILE A 1 150 ? -2.575 -5.162 2.469 1.00 87.62 150 ILE A CA 1
ATOM 1228 C C . ILE A 1 150 ? -2.613 -4.446 3.823 1.00 87.62 150 ILE A C 1
ATOM 1230 O O . ILE A 1 150 ? -2.719 -5.093 4.867 1.00 87.62 150 ILE A O 1
ATOM 1234 N N . PHE A 1 151 ? -2.588 -3.110 3.812 1.00 90.69 151 PHE A N 1
ATOM 1235 C CA . PHE A 1 151 ? -2.717 -2.312 5.025 1.00 90.69 151 PHE A CA 1
ATOM 1236 C C . PHE A 1 151 ? -4.011 -2.626 5.778 1.00 90.69 151 PHE A C 1
ATOM 1238 O O . PHE A 1 151 ? -3.951 -2.892 6.973 1.00 90.69 151 PHE A O 1
ATOM 1245 N N . LEU A 1 152 ? -5.163 -2.666 5.100 1.00 91.31 152 LEU A N 1
ATOM 1246 C CA . LEU A 1 152 ? -6.453 -2.972 5.727 1.00 91.31 152 LEU A CA 1
ATOM 1247 C C . LEU A 1 152 ? -6.466 -4.351 6.392 1.00 91.31 152 LEU A C 1
ATOM 1249 O O . LEU A 1 152 ? -6.954 -4.479 7.515 1.00 91.31 152 LEU A O 1
ATOM 1253 N N . ILE A 1 153 ? -5.903 -5.370 5.746 1.00 90.06 153 ILE A N 1
ATOM 1254 C CA . ILE A 1 153 ? -5.842 -6.721 6.316 1.00 90.06 153 ILE A CA 1
ATOM 1255 C C . ILE A 1 153 ? -4.992 -6.726 7.592 1.00 90.06 153 ILE A C 1
ATOM 1257 O O . ILE A 1 153 ? -5.394 -7.293 8.610 1.00 90.06 153 ILE A O 1
ATOM 1261 N N . ILE A 1 154 ? -3.837 -6.058 7.581 1.00 89.19 154 ILE A N 1
ATOM 1262 C CA . ILE A 1 154 ? -2.976 -5.978 8.769 1.00 89.19 154 ILE A CA 1
ATOM 1263 C C . ILE A 1 154 ? -3.627 -5.114 9.860 1.00 89.19 154 ILE A C 1
ATOM 1265 O O . ILE A 1 154 ? -3.602 -5.471 11.039 1.00 89.19 154 ILE A O 1
ATOM 1269 N N . SER A 1 155 ? -4.278 -4.011 9.493 1.00 88.50 155 SER A N 1
ATOM 1270 C CA . SER A 1 155 ? -5.072 -3.194 10.412 1.00 88.50 155 SER A CA 1
ATOM 1271 C C . SER A 1 155 ? -6.182 -4.009 11.071 1.00 88.50 155 SER A C 1
ATOM 1273 O O . SER A 1 155 ? -6.416 -3.848 12.268 1.00 88.50 155 SER A O 1
ATOM 1275 N N . LEU A 1 156 ? -6.828 -4.922 10.340 1.00 90.56 156 LEU A N 1
ATOM 1276 C CA . LEU A 1 156 ? -7.815 -5.834 10.907 1.00 90.56 156 LEU A CA 1
ATOM 1277 C C . LEU A 1 156 ? -7.191 -6.759 11.958 1.00 90.56 156 LEU A C 1
ATOM 1279 O O . LEU A 1 156 ? -7.773 -6.922 13.032 1.00 90.56 156 LEU A O 1
ATOM 1283 N N . TYR A 1 157 ? -6.000 -7.311 11.705 1.00 87.81 157 TYR A N 1
ATOM 1284 C CA . TYR A 1 157 ? -5.251 -8.087 12.704 1.00 87.81 157 TYR A CA 1
ATOM 1285 C C . TYR A 1 157 ? -4.966 -7.272 13.970 1.00 87.81 157 TYR A C 1
ATOM 1287 O O . TYR A 1 157 ? -5.193 -7.745 15.086 1.00 87.81 157 TYR A O 1
ATOM 1295 N N . VAL A 1 158 ? -4.503 -6.032 13.806 1.00 86.62 158 VAL A N 1
ATOM 1296 C CA . VAL A 1 158 ? -4.192 -5.139 14.928 1.00 86.62 158 VAL A CA 1
ATOM 1297 C C . VAL A 1 158 ? -5.445 -4.808 15.734 1.00 86.62 158 VAL A C 1
ATOM 1299 O O . VAL A 1 158 ? -5.425 -4.918 16.958 1.00 86.62 158 VAL A O 1
ATOM 1302 N N . VAL A 1 159 ? -6.548 -4.446 15.081 1.00 86.12 159 VAL A N 1
ATOM 1303 C CA . VAL A 1 159 ? -7.795 -4.076 15.769 1.00 86.12 159 VAL A CA 1
ATOM 1304 C C . VAL A 1 159 ? -8.418 -5.282 16.466 1.00 86.12 159 VAL A C 1
ATOM 1306 O O . VAL A 1 159 ? -8.761 -5.199 17.642 1.00 86.12 159 VAL A O 1
ATOM 1309 N N . SER A 1 160 ? -8.501 -6.426 15.785 1.00 86.25 160 SER A N 1
ATOM 1310 C CA . SER A 1 160 ? -9.041 -7.658 16.374 1.00 86.25 160 SER A CA 1
ATOM 1311 C C . SER A 1 160 ? -8.204 -8.174 17.548 1.00 86.25 160 SER A C 1
ATOM 1313 O O . SER A 1 160 ? -8.749 -8.774 18.474 1.00 86.25 160 SER A O 1
ATOM 1315 N N . SER A 1 161 ? -6.895 -7.886 17.582 1.00 84.00 161 SER A N 1
ATOM 1316 C CA . SER A 1 161 ? -6.047 -8.243 18.726 1.00 84.00 161 SER A CA 1
ATOM 1317 C C . SER A 1 161 ? -6.488 -7.591 20.041 1.00 84.00 161 SER A C 1
ATOM 1319 O O . SER A 1 161 ? -6.339 -8.225 21.089 1.00 84.00 161 SER A O 1
ATOM 1321 N N . LYS A 1 162 ? -7.086 -6.393 19.961 1.00 82.69 162 LYS A N 1
ATOM 1322 C CA . LYS A 1 162 ? -7.523 -5.554 21.087 1.00 82.69 162 LYS A CA 1
ATOM 1323 C C . LYS A 1 162 ? -8.979 -5.762 21.511 1.00 82.69 162 LYS A C 1
ATOM 1325 O O . LYS A 1 162 ? -9.452 -5.058 22.395 1.00 82.69 162 LYS A O 1
ATOM 1330 N N . LEU A 1 163 ? -9.702 -6.685 20.879 1.00 84.25 163 LEU A N 1
ATOM 1331 C CA . LEU A 1 163 ? -11.076 -6.994 21.272 1.00 84.25 163 LEU A CA 1
ATOM 1332 C C . LEU A 1 163 ? -11.132 -7.603 22.684 1.00 84.25 163 LEU A C 1
ATOM 1334 O O . LEU A 1 163 ? -10.203 -8.327 23.069 1.00 84.25 163 LEU A O 1
ATOM 1338 N N . PRO A 1 164 ? -12.215 -7.348 23.442 1.00 81.44 164 PRO A N 1
ATOM 1339 C CA . PRO A 1 164 ? -12.411 -7.936 24.760 1.00 81.44 164 PRO A CA 1
ATOM 1340 C C . PRO A 1 164 ? -12.504 -9.464 24.675 1.00 81.44 164 PRO A C 1
ATOM 1342 O O . PRO A 1 164 ? -12.838 -10.040 23.637 1.00 81.44 164 PRO A O 1
ATOM 1345 N N . TYR A 1 165 ? -12.221 -10.137 25.794 1.00 76.69 165 TYR A N 1
ATOM 1346 C CA . TYR A 1 165 ? -12.226 -11.603 25.861 1.00 76.69 165 TYR A CA 1
ATOM 1347 C C . TYR A 1 165 ? -13.588 -12.213 25.490 1.00 76.69 165 TYR A C 1
ATOM 1349 O O . TYR A 1 165 ? -13.648 -13.300 24.915 1.00 76.69 165 TYR A O 1
ATOM 1357 N N . GLU A 1 166 ? -14.677 -11.500 25.772 1.00 79.81 166 GLU A N 1
ATOM 1358 C CA . GLU A 1 166 ? -16.048 -11.917 25.459 1.00 79.81 166 GLU A CA 1
ATOM 1359 C C . GLU A 1 166 ? -16.261 -12.131 23.950 1.00 79.81 166 GLU A C 1
ATOM 1361 O O . GLU A 1 166 ? -16.934 -13.076 23.539 1.00 79.81 166 GLU A O 1
ATOM 1366 N N . ASP A 1 167 ? -15.579 -11.347 23.110 1.00 84.94 167 ASP A N 1
ATOM 1367 C CA . ASP A 1 167 ? -15.651 -11.417 21.647 1.00 84.94 167 ASP A CA 1
ATOM 1368 C C . ASP A 1 167 ? -14.583 -12.351 21.033 1.00 84.94 167 ASP A C 1
ATOM 1370 O O . ASP A 1 167 ? -14.238 -12.253 19.852 1.00 84.94 167 ASP A O 1
ATOM 1374 N N . ARG A 1 168 ? -14.058 -13.312 21.805 1.00 84.44 168 ARG A N 1
ATOM 1375 C CA . ARG A 1 168 ? -13.023 -14.271 21.364 1.00 84.44 168 ARG A CA 1
ATOM 1376 C C . ARG A 1 168 ? -13.348 -14.996 20.050 1.00 84.44 168 ARG A C 1
ATOM 1378 O O . ARG A 1 168 ? -12.461 -15.158 19.216 1.00 84.44 168 ARG A O 1
ATOM 1385 N N . PHE A 1 169 ? -14.605 -15.383 19.823 1.00 88.00 169 PHE A N 1
ATOM 1386 C CA . PHE A 1 169 ? -15.022 -16.006 18.558 1.00 88.00 169 PHE A CA 1
ATOM 1387 C C . PHE A 1 169 ? -14.883 -15.050 17.373 1.00 88.00 169 PHE A C 1
ATOM 1389 O O . PHE A 1 169 ? -14.415 -15.447 16.308 1.00 88.00 169 PHE A O 1
ATOM 1396 N N . LEU A 1 170 ? -15.246 -13.784 17.572 1.00 88.31 170 LEU A N 1
ATOM 1397 C CA . LEU A 1 170 ? -15.143 -12.754 16.551 1.00 88.31 170 LEU A CA 1
ATOM 1398 C C . LEU A 1 170 ? -13.673 -12.420 16.246 1.00 88.31 170 LEU A C 1
ATOM 1400 O O . LEU A 1 170 ? -13.306 -12.193 15.096 1.00 88.31 170 LEU A O 1
ATOM 1404 N N . LYS A 1 171 ? -12.803 -12.452 17.259 1.00 87.94 171 LYS A N 1
ATOM 1405 C CA . LYS A 1 171 ? -11.351 -12.331 17.073 1.00 87.94 171 LYS A CA 1
ATOM 1406 C C . LYS A 1 171 ? -10.799 -13.451 16.184 1.00 87.94 171 LYS A C 1
ATOM 1408 O O . LYS A 1 171 ? -10.109 -13.167 15.207 1.00 87.94 171 LYS A O 1
ATOM 1413 N N . PHE A 1 172 ? -11.144 -14.708 16.476 1.00 89.19 172 PHE A N 1
ATOM 1414 C CA . PHE A 1 172 ? -10.728 -15.846 15.648 1.00 89.19 172 PHE A CA 1
ATOM 1415 C C . PHE A 1 172 ? -11.292 -15.778 14.227 1.00 89.19 172 PHE A C 1
ATOM 1417 O O . PHE A 1 172 ? -10.560 -16.060 13.281 1.00 89.19 172 PHE A O 1
ATOM 1424 N N . SER A 1 173 ? -12.552 -15.367 14.054 1.00 90.31 173 SER A N 1
ATOM 1425 C CA . SER A 1 173 ? -13.138 -15.236 12.717 1.00 90.31 173 SER A CA 1
ATOM 1426 C C . SER A 1 173 ? -12.449 -14.150 11.893 1.00 90.31 173 SER A C 1
ATOM 1428 O O . SER A 1 173 ? -12.196 -14.370 10.712 1.00 90.31 173 SER A O 1
ATOM 1430 N N . CYS A 1 174 ? -12.060 -13.027 12.507 1.00 91.44 174 CYS A N 1
ATOM 1431 C CA . CYS A 1 174 ? -11.284 -11.987 11.830 1.00 91.44 174 CYS A CA 1
ATOM 1432 C C . CYS A 1 174 ? -9.927 -12.518 11.352 1.00 91.44 174 CYS A C 1
ATOM 1434 O O . CYS A 1 174 ? -9.587 -12.305 10.194 1.00 91.44 174 CYS A O 1
ATOM 1436 N N . TYR A 1 175 ? -9.192 -13.247 12.203 1.00 90.81 175 TYR A N 1
ATOM 1437 C CA . TYR A 1 175 ? -7.898 -13.849 11.848 1.00 90.81 175 TYR A CA 1
ATOM 1438 C C . TYR A 1 175 ? -8.003 -14.912 10.755 1.00 90.81 175 TYR A C 1
ATOM 1440 O O . TYR A 1 175 ? -7.140 -15.016 9.879 1.00 90.81 175 TYR A O 1
ATOM 1448 N N . LEU A 1 176 ? -9.062 -15.713 10.800 1.00 91.00 176 LEU A N 1
ATOM 1449 C CA . LEU A 1 176 ? -9.318 -16.727 9.791 1.00 91.00 176 LEU A CA 1
ATOM 1450 C C . LEU A 1 176 ? -9.691 -16.066 8.459 1.00 91.00 176 LEU A C 1
ATOM 1452 O O . LEU A 1 176 ? -9.136 -16.420 7.428 1.00 91.00 176 LEU A O 1
ATOM 1456 N N . LEU A 1 177 ? -10.544 -15.041 8.475 1.00 90.94 177 LEU A N 1
ATOM 1457 C CA . LEU A 1 177 ? -10.936 -14.306 7.274 1.00 90.94 177 LEU A CA 1
ATOM 1458 C C . LEU A 1 177 ? -9.743 -13.595 6.617 1.00 90.94 177 LEU A C 1
ATOM 1460 O O . LEU A 1 177 ? -9.575 -13.674 5.403 1.00 90.94 177 LEU A O 1
ATOM 1464 N N . SER A 1 178 ? -8.884 -12.945 7.405 1.00 89.44 178 SER A N 1
ATOM 1465 C CA . SER A 1 178 ? -7.677 -12.290 6.894 1.00 89.44 178 SER A CA 1
ATOM 1466 C C . SER A 1 178 ? -6.663 -13.275 6.314 1.00 89.44 178 SER A C 1
ATOM 1468 O O . SER A 1 178 ? -6.082 -12.998 5.267 1.00 89.44 178 SER A O 1
ATOM 1470 N N . S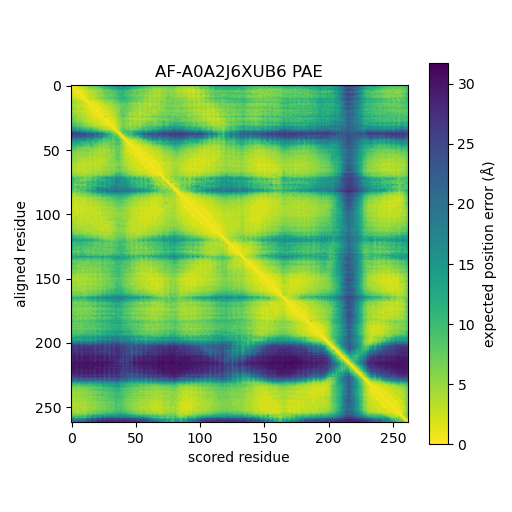ER A 1 179 ? -6.458 -14.427 6.959 1.00 89.25 179 SER A N 1
ATOM 1471 C CA . SER A 1 179 ? -5.519 -15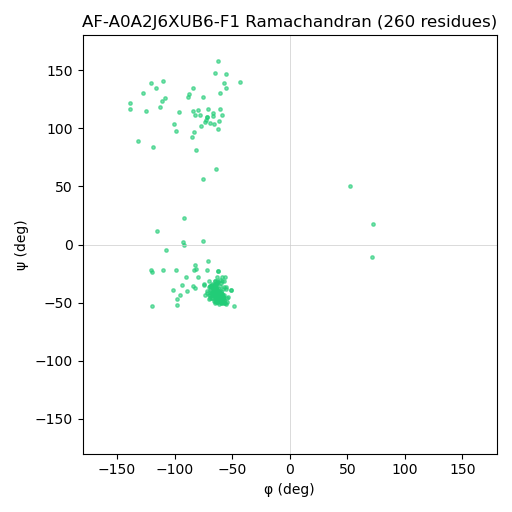.443 6.466 1.00 89.25 179 SER A CA 1
ATOM 1472 C C . SER A 1 179 ? -6.044 -16.147 5.216 1.00 89.25 179 SER A C 1
ATOM 1474 O O . SER A 1 179 ? -5.297 -16.303 4.253 1.00 89.25 179 SER A O 1
ATOM 1476 N N . LEU A 1 180 ? -7.338 -16.485 5.174 1.00 88.88 180 LEU A N 1
ATOM 1477 C CA . LEU A 1 180 ? -7.974 -17.019 3.971 1.00 88.88 180 LEU A CA 1
ATOM 1478 C C . LEU A 1 180 ? -7.872 -16.045 2.799 1.00 88.88 180 LEU A C 1
ATOM 1480 O O . LEU A 1 180 ? -7.562 -16.478 1.694 1.00 88.88 180 LEU A O 1
ATOM 1484 N N . TYR A 1 181 ? -8.092 -14.748 3.028 1.00 89.38 181 TYR A N 1
ATOM 1485 C CA . TYR A 1 181 ? -7.952 -13.755 1.968 1.00 89.38 181 TYR A CA 1
ATOM 1486 C C . TYR A 1 181 ? -6.520 -13.715 1.419 1.00 89.38 181 TYR A C 1
ATOM 1488 O O . TYR A 1 181 ? -6.350 -13.769 0.209 1.00 89.38 181 TYR A O 1
ATOM 1496 N N . MET A 1 182 ? -5.495 -13.700 2.282 1.00 86.81 182 MET A N 1
ATOM 1497 C CA . MET A 1 182 ? -4.094 -13.686 1.831 1.00 86.81 182 MET A CA 1
ATOM 1498 C C . MET A 1 182 ? -3.684 -14.939 1.041 1.00 86.81 182 MET A C 1
ATOM 1500 O O . MET A 1 182 ? -2.805 -14.849 0.194 1.00 86.81 182 MET A O 1
ATOM 1504 N N . ILE A 1 183 ? -4.273 -16.103 1.334 1.00 89.44 183 ILE A N 1
ATOM 1505 C CA . ILE A 1 183 ? -3.901 -17.375 0.691 1.00 89.44 183 ILE A CA 1
ATOM 1506 C C . ILE A 1 183 ? -4.707 -17.616 -0.591 1.00 89.44 183 ILE A C 1
ATOM 1508 O O . ILE A 1 183 ? -4.176 -18.137 -1.570 1.00 89.44 183 ILE A O 1
ATOM 1512 N N . PHE A 1 184 ? -6.000 -17.286 -0.584 1.00 89.25 184 PHE A N 1
ATOM 1513 C CA . PHE A 1 184 ? -6.931 -17.691 -1.638 1.00 89.25 184 PHE A CA 1
ATOM 1514 C C . PHE A 1 184 ? -7.363 -16.562 -2.576 1.00 89.25 184 PHE A C 1
ATOM 1516 O O . PHE A 1 184 ? -8.060 -16.873 -3.544 1.00 89.25 184 PHE A O 1
ATOM 1523 N N . SER A 1 185 ? -6.965 -15.300 -2.352 1.00 86.1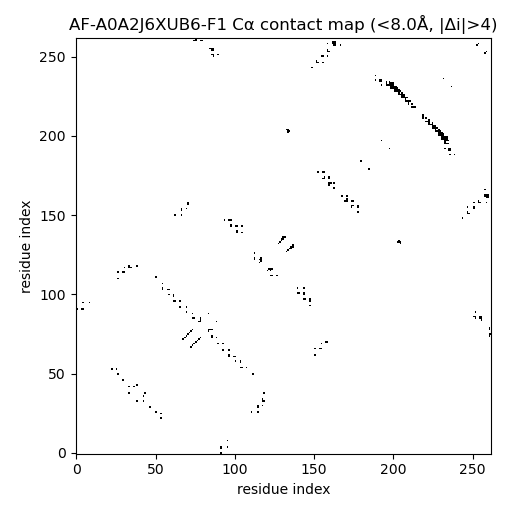2 185 SER A N 1
ATOM 1524 C CA . SER A 1 185 ? -7.340 -14.165 -3.218 1.00 86.12 185 SER A CA 1
ATOM 1525 C C . SER A 1 185 ? -7.116 -14.479 -4.693 1.00 86.12 185 SER A C 1
ATOM 1527 O O . SER A 1 185 ? -8.057 -14.444 -5.481 1.00 86.12 185 SER A O 1
ATOM 1529 N N . ASP A 1 186 ? -5.911 -14.919 -5.045 1.00 86.25 186 ASP A N 1
ATOM 1530 C CA . ASP A 1 186 ? -5.506 -15.134 -6.436 1.00 86.25 186 ASP A CA 1
ATOM 1531 C C . ASP A 1 186 ? -6.297 -16.280 -7.075 1.00 86.25 186 ASP A C 1
ATOM 1533 O O . ASP A 1 186 ? -6.674 -16.244 -8.245 1.00 86.25 186 ASP A O 1
ATOM 1537 N N . SER A 1 187 ? -6.609 -17.312 -6.286 1.00 89.06 187 SER A N 1
ATOM 1538 C CA . SER A 1 187 ? -7.437 -18.432 -6.742 1.00 89.06 187 SER A CA 1
ATOM 1539 C C . SER A 1 187 ? -8.877 -17.997 -7.021 1.00 89.06 187 SER A C 1
ATOM 1541 O O . SER A 1 187 ? -9.492 -18.477 -7.977 1.00 89.06 187 SER A O 1
ATOM 1543 N N . VAL A 1 188 ? -9.421 -17.093 -6.203 1.00 87.44 188 VAL A N 1
ATOM 1544 C CA . VAL A 1 188 ? -10.763 -16.528 -6.393 1.00 87.44 188 VAL A CA 1
ATOM 1545 C C . VAL A 1 188 ? -10.787 -15.615 -7.614 1.00 87.44 188 VAL A C 1
ATOM 1547 O O . VAL A 1 188 ? -11.672 -15.773 -8.454 1.00 87.44 188 VAL A O 1
ATOM 1550 N N . GLU A 1 189 ? -9.804 -14.726 -7.764 1.00 86.94 189 GLU A N 1
ATOM 1551 C CA . GLU A 1 189 ? -9.684 -13.842 -8.928 1.00 86.94 189 GLU A CA 1
ATOM 1552 C C . GLU A 1 189 ? -9.580 -14.638 -10.234 1.00 86.94 189 GLU A C 1
ATOM 1554 O O . GLU A 1 189 ? -10.315 -14.370 -11.185 1.00 86.94 189 GLU A O 1
ATOM 1559 N N . ASN A 1 190 ? -8.746 -15.682 -10.262 1.00 88.00 190 ASN A N 1
ATOM 1560 C CA . ASN A 1 190 ? -8.594 -16.546 -11.431 1.00 88.00 190 ASN A CA 1
ATOM 1561 C C . ASN A 1 190 ? -9.894 -17.277 -11.790 1.00 88.00 190 ASN A C 1
ATOM 1563 O O . ASN A 1 190 ? -10.264 -17.343 -12.963 1.00 88.00 190 ASN A O 1
ATOM 1567 N N . ARG A 1 191 ? -10.630 -17.796 -10.798 1.00 89.38 191 ARG A N 1
ATOM 1568 C CA . ARG A 1 191 ? -11.944 -18.418 -11.039 1.00 89.38 191 ARG A CA 1
ATOM 1569 C C . ARG A 1 191 ? -12.979 -17.405 -11.520 1.00 89.38 191 ARG A C 1
ATOM 1571 O O . ARG A 1 191 ? -13.731 -17.707 -12.441 1.00 89.38 191 ARG A O 1
ATOM 1578 N N . LEU A 1 192 ? -13.016 -16.206 -10.938 1.00 87.00 192 LEU A N 1
ATOM 1579 C CA . LEU A 1 192 ? -13.902 -15.131 -11.392 1.00 87.00 192 LEU A CA 1
ATOM 1580 C C . LEU A 1 192 ? -13.602 -14.744 -12.838 1.00 87.00 192 LEU A C 1
ATOM 1582 O O . LEU A 1 192 ? -14.532 -14.585 -13.625 1.00 87.00 192 LEU A O 1
ATOM 1586 N N . ALA A 1 193 ? -12.322 -14.666 -13.203 1.00 87.31 193 ALA A N 1
ATOM 1587 C CA . ALA A 1 193 ? -11.909 -14.367 -14.564 1.00 87.31 193 ALA A CA 1
ATOM 1588 C C . ALA A 1 193 ? -12.308 -15.460 -15.571 1.00 87.31 193 ALA A C 1
ATOM 1590 O O . ALA A 1 193 ? -12.589 -15.144 -16.726 1.00 87.31 193 ALA A O 1
ATOM 1591 N N . GLN A 1 194 ? -12.368 -16.725 -15.140 1.00 89.25 194 GLN A N 1
ATOM 1592 C CA . GLN A 1 194 ? -12.860 -17.841 -15.957 1.00 89.25 194 GLN A CA 1
ATOM 1593 C C . GLN A 1 194 ? -14.385 -17.818 -16.124 1.00 89.25 194 GLN A C 1
ATOM 1595 O O . GLN A 1 194 ? -14.881 -18.041 -17.224 1.00 89.25 194 GLN A O 1
ATOM 1600 N N . ILE A 1 195 ? -15.130 -17.548 -15.046 1.00 90.50 195 ILE A N 1
ATOM 1601 C CA . ILE A 1 195 ? -16.603 -17.532 -15.058 1.00 90.50 195 ILE A CA 1
ATOM 1602 C C . ILE A 1 195 ? -17.131 -16.308 -15.818 1.00 90.50 195 ILE A C 1
ATOM 1604 O O . ILE A 1 195 ? -18.092 -16.410 -16.578 1.00 90.50 195 ILE A O 1
ATOM 1608 N N . PHE A 1 196 ? -16.491 -15.153 -15.633 1.00 87.88 196 PHE A N 1
ATOM 1609 C CA . PHE A 1 196 ? -16.849 -13.894 -16.276 1.00 87.88 196 PHE A CA 1
ATOM 1610 C C . PHE A 1 196 ? -15.687 -13.405 -17.145 1.00 87.88 196 PHE A C 1
ATOM 1612 O O . PHE A 1 196 ? -14.913 -12.554 -16.712 1.00 87.88 196 PHE A O 1
ATOM 1619 N N . PRO A 1 197 ? -15.555 -13.886 -18.391 1.00 82.69 197 PRO A N 1
ATOM 1620 C CA . PRO A 1 197 ? -14.414 -13.570 -19.249 1.00 82.69 197 PRO A CA 1
ATOM 1621 C C . PRO A 1 197 ? -14.453 -12.153 -19.841 1.00 82.69 197 PRO A C 1
ATOM 1623 O O . PRO A 1 197 ? -13.580 -11.804 -20.631 1.00 82.69 197 PRO A O 1
ATOM 1626 N N . TYR A 1 198 ? -15.446 -11.324 -19.496 1.00 83.75 198 TYR A N 1
ATOM 1627 C CA . TYR A 1 198 ? -15.531 -9.948 -19.978 1.00 83.75 198 TYR A CA 1
ATOM 1628 C C . TYR A 1 198 ? -14.386 -9.112 -19.411 1.00 83.75 198 TYR A C 1
ATOM 1630 O O . TYR A 1 198 ? -14.308 -8.831 -18.210 1.00 83.75 198 TYR A O 1
ATOM 1638 N N . LYS A 1 199 ? -13.499 -8.692 -20.307 1.00 80.62 199 LYS A N 1
ATOM 1639 C CA . LYS A 1 199 ? -12.370 -7.835 -19.980 1.00 80.62 199 LYS A CA 1
ATOM 1640 C C . LYS A 1 199 ? -12.577 -6.457 -20.579 1.00 80.62 199 LYS A C 1
ATOM 1642 O O . LYS A 1 199 ? -13.045 -6.325 -21.707 1.00 80.62 199 LYS A O 1
ATOM 1647 N N . LEU A 1 200 ? -12.197 -5.439 -19.822 1.00 69.12 200 LEU A N 1
ATOM 1648 C CA . LEU A 1 200 ? -12.000 -4.098 -20.343 1.00 69.12 200 LEU A CA 1
ATOM 1649 C C . LEU A 1 200 ? -10.599 -4.058 -20.952 1.00 69.12 200 LEU A C 1
ATOM 1651 O O . LEU A 1 200 ? -9.616 -4.166 -20.207 1.00 69.12 200 LEU A O 1
ATOM 1655 N N . PRO A 1 201 ? -10.476 -3.937 -22.285 1.00 60.28 201 PRO A N 1
ATOM 1656 C CA . PRO A 1 201 ? -9.179 -3.744 -22.894 1.00 60.28 201 PRO A CA 1
ATOM 1657 C C . PRO A 1 201 ? -8.692 -2.347 -22.516 1.00 60.28 201 PRO A C 1
ATOM 1659 O O . PRO A 1 201 ? -9.146 -1.347 -23.067 1.00 60.28 201 PRO A O 1
ATOM 1662 N N . PHE A 1 202 ? -7.744 -2.272 -21.586 1.00 55.69 202 PHE A N 1
ATOM 1663 C CA . PHE A 1 202 ? -6.877 -1.111 -21.510 1.00 55.69 202 PHE A CA 1
ATOM 1664 C C . PHE A 1 202 ? -5.746 -1.362 -22.499 1.00 55.69 202 PHE A C 1
ATOM 1666 O O . PHE A 1 202 ? -4.748 -2.029 -22.221 1.00 55.69 202 PHE A O 1
ATOM 1673 N N . SER A 1 203 ? -5.943 -0.875 -23.723 1.00 46.75 203 SER A N 1
ATOM 1674 C CA . SER A 1 203 ? -4.867 -0.850 -24.698 1.00 46.75 203 SER A CA 1
ATOM 1675 C C . SER A 1 203 ? -3.804 0.116 -24.191 1.00 46.75 203 SER A C 1
ATOM 1677 O O . SER A 1 203 ? -3.967 1.330 -24.285 1.00 46.75 203 SER A O 1
ATOM 1679 N N . ILE A 1 204 ? -2.713 -0.432 -23.670 1.00 44.22 204 ILE A N 1
ATOM 1680 C CA . ILE A 1 204 ? -1.418 0.222 -23.785 1.00 44.22 204 ILE A CA 1
ATOM 1681 C C . ILE A 1 204 ? -1.095 0.167 -25.285 1.00 44.22 204 ILE A C 1
ATOM 1683 O O . ILE A 1 204 ? -0.937 -0.942 -25.807 1.00 44.22 204 ILE A O 1
ATOM 1687 N N . PRO A 1 205 ? -1.098 1.286 -26.032 1.00 39.81 205 PRO A N 1
ATOM 1688 C CA . PRO A 1 205 ? -0.635 1.264 -27.409 1.00 39.81 205 PRO A CA 1
ATOM 1689 C C . PRO A 1 205 ? 0.802 0.738 -27.466 1.00 39.81 205 PRO A C 1
ATOM 1691 O O . PRO A 1 205 ? 1.631 1.067 -26.614 1.00 39.81 205 PRO A O 1
ATOM 1694 N N . GLY A 1 206 ? 1.055 -0.103 -28.472 1.00 41.62 206 GLY A N 1
ATOM 1695 C CA . GLY A 1 206 ? 2.363 -0.665 -28.802 1.00 41.62 206 GLY A CA 1
ATOM 1696 C C . GLY A 1 206 ? 3.477 0.369 -28.731 1.00 41.62 206 GLY A C 1
ATOM 1697 O O . GLY A 1 206 ? 3.296 1.513 -29.146 1.00 41.62 206 GLY A O 1
ATOM 1698 N N . TYR A 1 207 ? 4.628 -0.031 -28.199 1.00 41.66 207 TYR A N 1
ATOM 1699 C CA . TYR A 1 207 ? 5.856 0.688 -28.488 1.00 41.66 207 TYR A CA 1
ATOM 1700 C C . TYR A 1 207 ? 6.362 0.251 -29.859 1.00 41.66 207 TYR A C 1
ATOM 1702 O O . TYR A 1 207 ? 6.816 -0.884 -30.006 1.00 41.66 207 TYR A O 1
ATOM 1710 N N . ASP A 1 208 ? 6.398 1.176 -30.809 1.00 38.62 208 ASP A N 1
ATOM 1711 C CA . ASP A 1 208 ? 7.288 1.054 -31.959 1.00 38.62 208 ASP A CA 1
ATOM 1712 C C . ASP A 1 208 ? 8.671 1.538 -31.515 1.00 38.62 208 ASP A C 1
ATOM 1714 O O . ASP A 1 208 ? 9.055 2.690 -31.704 1.00 38.62 208 ASP A O 1
ATOM 1718 N N . PHE A 1 209 ? 9.425 0.670 -30.838 1.00 38.56 209 PHE A N 1
ATOM 1719 C CA . PHE A 1 209 ? 10.851 0.922 -30.663 1.00 38.56 209 PHE A CA 1
ATOM 1720 C C . PHE A 1 209 ? 11.530 0.663 -32.010 1.00 38.56 209 PHE A C 1
ATOM 1722 O O . PHE A 1 209 ? 11.707 -0.488 -32.411 1.00 38.56 209 PHE A O 1
ATOM 1729 N N . GLU A 1 210 ? 11.917 1.722 -32.718 1.00 39.19 210 GLU A N 1
ATOM 1730 C CA . GLU A 1 210 ? 12.864 1.612 -33.828 1.00 39.19 210 GLU A CA 1
ATOM 1731 C C . GLU 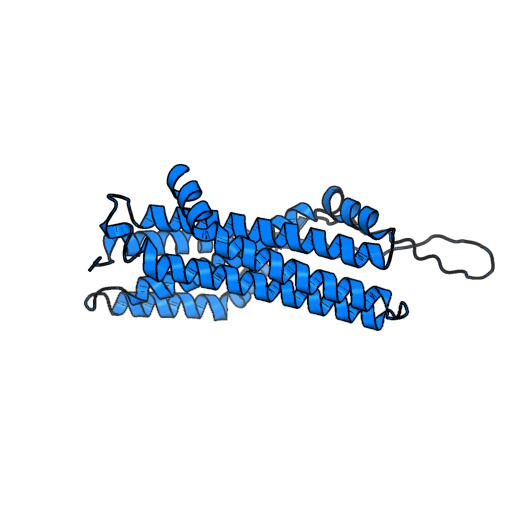A 1 210 ? 14.204 1.104 -33.277 1.00 39.19 210 GLU A C 1
ATOM 1733 O O . GLU A 1 210 ? 15.008 1.853 -32.715 1.00 39.19 210 GLU A O 1
ATOM 1738 N N . LYS A 1 211 ? 14.465 -0.197 -33.417 1.00 40.03 211 LYS A N 1
ATOM 1739 C CA . LYS A 1 211 ? 15.828 -0.716 -33.309 1.00 40.03 211 LYS A CA 1
ATOM 1740 C C . LYS A 1 211 ? 16.505 -0.556 -34.662 1.00 40.03 211 LYS A C 1
ATOM 1742 O O . LYS A 1 211 ? 16.127 -1.203 -35.632 1.00 40.03 211 LYS A O 1
ATOM 1747 N N . ILE A 1 212 ? 17.535 0.282 -34.705 1.00 38.41 212 ILE A N 1
ATOM 1748 C CA . ILE A 1 212 ? 18.404 0.415 -35.873 1.00 38.41 212 ILE A CA 1
ATOM 1749 C C . ILE A 1 212 ? 19.263 -0.850 -35.960 1.00 38.41 212 ILE A C 1
ATOM 1751 O O . ILE A 1 212 ? 20.172 -1.038 -35.151 1.00 38.41 212 ILE A O 1
ATOM 1755 N N . TYR A 1 213 ? 19.000 -1.698 -36.951 1.00 40.53 213 TYR A N 1
ATOM 1756 C CA . TYR A 1 213 ? 19.937 -2.731 -37.381 1.00 40.53 213 TYR A CA 1
ATOM 1757 C C . TYR A 1 213 ? 20.470 -2.366 -38.766 1.00 40.53 213 TYR A C 1
ATOM 1759 O O . TYR A 1 213 ? 19.708 -2.164 -39.707 1.00 40.53 213 TYR A O 1
ATOM 1767 N N . GLN A 1 214 ? 21.794 -2.268 -38.892 1.00 34.38 214 GLN A N 1
ATOM 1768 C CA . GLN A 1 214 ? 22.442 -2.177 -40.196 1.00 34.38 214 GLN A CA 1
ATOM 1769 C C . GLN A 1 214 ? 22.482 -3.568 -40.823 1.00 34.38 214 GLN A C 1
ATOM 1771 O O . GLN A 1 214 ? 23.233 -4.431 -40.373 1.00 34.38 214 GLN A O 1
ATOM 1776 N N . VAL A 1 215 ? 21.717 -3.765 -41.895 1.00 43.00 215 VAL A N 1
ATOM 1777 C CA . VAL A 1 215 ? 21.929 -4.875 -42.825 1.00 43.00 215 VAL A CA 1
ATOM 1778 C C . VAL A 1 215 ? 22.085 -4.279 -44.221 1.00 43.00 215 VAL A C 1
ATOM 1780 O O . VAL A 1 215 ? 21.172 -3.660 -44.752 1.00 43.00 215 VAL A O 1
ATOM 1783 N N . ASN A 1 216 ? 23.280 -4.436 -44.791 1.00 42.22 216 ASN A N 1
ATOM 1784 C CA . ASN A 1 216 ? 23.609 -4.158 -46.193 1.00 42.22 216 ASN A CA 1
ATOM 1785 C C . ASN A 1 216 ? 23.223 -2.762 -46.724 1.00 42.22 216 ASN A C 1
ATOM 1787 O O . ASN A 1 216 ? 22.623 -2.643 -47.788 1.00 42.22 216 ASN A O 1
ATOM 1791 N N . GLY A 1 217 ? 23.593 -1.695 -46.007 1.00 50.38 217 GLY A N 1
ATOM 1792 C CA . GLY A 1 217 ? 23.617 -0.324 -46.547 1.00 50.38 217 GLY A CA 1
ATOM 1793 C C . GLY A 1 217 ? 22.261 0.345 -46.814 1.00 50.38 217 GLY A C 1
ATOM 1794 O O . GLY A 1 217 ? 22.238 1.557 -46.997 1.00 50.38 217 GLY A O 1
ATOM 1795 N N . ASN A 1 218 ? 21.147 -0.388 -46.755 1.00 44.16 218 ASN A N 1
ATOM 1796 C CA . ASN A 1 218 ? 19.800 0.157 -46.884 1.00 44.16 218 ASN A CA 1
ATOM 1797 C C . ASN A 1 218 ? 19.046 0.021 -45.561 1.00 44.16 218 ASN A C 1
ATOM 1799 O O . ASN A 1 218 ? 18.817 -1.074 -45.052 1.00 44.16 218 ASN A O 1
ATOM 1803 N N . ILE A 1 219 ? 18.658 1.169 -45.010 1.00 42.16 219 ILE A N 1
ATOM 1804 C CA . ILE A 1 219 ? 17.846 1.271 -43.800 1.00 42.16 219 ILE A CA 1
ATOM 1805 C C . ILE A 1 219 ? 16.423 0.851 -44.182 1.00 42.16 219 ILE A C 1
ATOM 1807 O O . ILE A 1 219 ? 15.730 1.586 -44.880 1.00 42.16 219 ILE A O 1
ATOM 1811 N N . SER A 1 220 ? 15.998 -0.334 -43.754 1.00 38.94 220 SER A N 1
ATOM 1812 C CA . SER A 1 220 ? 14.591 -0.741 -43.792 1.00 38.94 220 SER A CA 1
ATOM 1813 C C . SER A 1 220 ? 14.058 -0.762 -42.362 1.00 38.94 220 SER A C 1
ATOM 1815 O O . SER A 1 220 ? 14.675 -1.331 -41.462 1.00 38.94 220 SER A O 1
ATOM 1817 N N . ILE A 1 221 ? 12.958 -0.039 -42.153 1.00 39.44 221 ILE A N 1
ATOM 1818 C CA . ILE A 1 221 ? 12.313 0.181 -40.859 1.00 39.44 221 ILE A CA 1
ATOM 1819 C C . ILE A 1 221 ? 11.127 -0.774 -40.795 1.00 39.44 221 ILE A C 1
ATOM 1821 O O . ILE A 1 221 ? 10.107 -0.508 -41.420 1.00 39.44 221 ILE A O 1
ATOM 1825 N N . GLU A 1 222 ? 11.238 -1.868 -40.050 1.00 39.31 222 GLU A N 1
ATOM 1826 C CA . GLU A 1 222 ? 10.064 -2.637 -39.634 1.00 39.31 222 GLU A CA 1
ATOM 1827 C C . GLU A 1 222 ? 10.238 -3.073 -38.178 1.00 39.31 222 GLU A C 1
ATOM 1829 O O . GLU A 1 222 ? 11.155 -3.821 -37.831 1.00 39.31 222 GLU A O 1
ATOM 1834 N N . SER A 1 223 ? 9.355 -2.586 -37.307 1.00 41.81 223 SER A N 1
ATOM 1835 C CA . SER A 1 223 ? 9.226 -3.036 -35.926 1.00 41.81 223 SER A CA 1
ATOM 1836 C C . SER A 1 223 ? 7.768 -3.404 -35.650 1.00 41.81 223 SER A C 1
ATOM 1838 O O . SER A 1 223 ? 6.849 -2.650 -35.939 1.00 41.81 223 SER A O 1
ATOM 1840 N N . TYR A 1 224 ? 7.563 -4.590 -35.079 1.00 34.97 224 TYR A N 1
ATOM 1841 C CA . TYR A 1 224 ? 6.306 -4.989 -34.451 1.00 34.97 224 TYR A CA 1
ATOM 1842 C C . TYR A 1 224 ? 6.649 -5.587 -33.086 1.00 34.97 224 TYR A C 1
ATOM 1844 O O . TYR A 1 224 ? 6.876 -6.789 -32.959 1.00 34.97 224 TYR A O 1
ATOM 1852 N N . VAL A 1 225 ? 6.716 -4.750 -32.046 1.00 38.56 225 VAL A N 1
ATOM 1853 C CA . VAL A 1 225 ? 6.664 -5.229 -30.658 1.00 38.56 225 VAL A CA 1
ATOM 1854 C C . VAL A 1 225 ? 5.234 -5.025 -30.180 1.00 38.56 225 VAL A C 1
ATOM 1856 O O . VAL A 1 225 ? 4.828 -3.931 -29.793 1.00 38.56 225 VAL A O 1
ATOM 1859 N N . SER A 1 226 ? 4.436 -6.091 -30.239 1.00 40.75 226 SER A N 1
ATOM 1860 C CA . SER A 1 226 ? 3.077 -6.084 -29.708 1.00 40.75 226 SER A CA 1
ATOM 1861 C C . SER A 1 226 ? 3.131 -5.813 -28.203 1.00 40.75 226 SER A C 1
ATOM 1863 O O . SER A 1 226 ? 3.526 -6.692 -27.434 1.00 40.75 226 SER A O 1
ATOM 1865 N N . ALA A 1 227 ? 2.753 -4.606 -27.769 1.00 47.06 227 ALA A N 1
ATOM 1866 C CA . ALA A 1 227 ? 2.557 -4.344 -26.348 1.00 47.06 227 ALA A CA 1
ATOM 1867 C C . ALA A 1 227 ? 1.551 -5.351 -25.786 1.00 47.06 227 ALA A C 1
ATOM 1869 O O . ALA A 1 227 ? 0.495 -5.598 -26.379 1.00 47.06 227 ALA A O 1
ATOM 1870 N N . SER A 1 228 ? 1.876 -5.922 -24.628 1.00 47.56 228 SER A N 1
ATOM 1871 C CA . SER A 1 228 ? 0.926 -6.703 -23.850 1.00 47.56 228 SER A CA 1
ATOM 1872 C C . SER A 1 228 ? -0.255 -5.799 -23.510 1.00 47.56 228 SER A C 1
ATOM 1874 O O . SER A 1 228 ? -0.111 -4.842 -22.745 1.00 47.56 228 SER A O 1
ATOM 1876 N N . ARG A 1 229 ? -1.424 -6.078 -24.090 1.00 53.25 229 ARG A N 1
ATOM 1877 C CA . ARG A 1 229 ? -2.669 -5.430 -23.675 1.00 53.25 229 ARG A CA 1
ATOM 1878 C C . ARG A 1 229 ? -2.885 -5.783 -22.207 1.00 53.25 229 ARG A C 1
ATOM 1880 O O . ARG A 1 229 ? -3.031 -6.959 -21.881 1.00 53.25 229 ARG A O 1
ATOM 1887 N N . ILE A 1 230 ? -2.870 -4.784 -21.323 1.00 58.66 230 ILE A N 1
ATOM 1888 C CA . ILE A 1 230 ? -3.300 -5.004 -19.944 1.00 58.66 230 ILE A CA 1
ATOM 1889 C C . ILE A 1 230 ? -4.818 -5.048 -19.989 1.00 58.66 230 ILE A C 1
ATOM 1891 O O . ILE A 1 230 ? -5.506 -4.042 -20.136 1.00 58.66 230 ILE A O 1
ATOM 1895 N N . GLU A 1 231 ? -5.348 -6.256 -19.935 1.00 66.56 231 GLU A N 1
ATOM 1896 C CA . GLU A 1 231 ? -6.780 -6.479 -19.920 1.00 66.56 231 GLU A CA 1
ATOM 1897 C C . GLU A 1 231 ? -7.219 -6.639 -18.470 1.00 66.56 231 GLU A C 1
ATOM 1899 O O . GLU A 1 231 ? -6.849 -7.607 -17.804 1.00 66.56 231 GLU A O 1
ATOM 1904 N N . PHE A 1 232 ? -8.020 -5.699 -17.975 1.00 73.25 232 PHE A N 1
ATOM 1905 C CA . PHE A 1 232 ? -8.598 -5.842 -16.648 1.00 73.25 232 PHE A CA 1
ATOM 1906 C C . PHE A 1 232 ? -9.912 -6.602 -16.745 1.00 73.25 232 PHE A C 1
ATOM 1908 O O . PHE A 1 232 ? -10.812 -6.230 -17.499 1.00 73.25 232 PHE A O 1
ATOM 1915 N N . ASN A 1 233 ? -10.045 -7.665 -15.963 1.00 84.44 233 ASN A N 1
ATOM 1916 C CA . ASN A 1 233 ? -11.306 -8.376 -15.858 1.00 84.44 233 ASN A CA 1
ATOM 1917 C C . ASN A 1 233 ? -12.298 -7.568 -15.003 1.00 84.44 233 ASN A C 1
ATOM 1919 O O . ASN A 1 233 ? -11.982 -7.183 -13.876 1.00 84.44 233 ASN A O 1
ATOM 1923 N N . ILE A 1 234 ? -13.502 -7.318 -15.530 1.00 84.25 234 ILE A N 1
ATOM 1924 C CA . ILE A 1 234 ? -14.514 -6.489 -14.852 1.00 84.25 234 ILE A CA 1
ATOM 1925 C C . ILE A 1 234 ? -14.937 -7.119 -13.522 1.00 84.25 234 ILE A C 1
ATOM 1927 O O . ILE A 1 234 ? -15.068 -6.417 -12.519 1.00 84.25 234 ILE A O 1
ATOM 1931 N N . ALA A 1 235 ? -15.124 -8.441 -13.495 1.00 86.94 235 ALA A N 1
ATOM 1932 C CA . ALA A 1 235 ? -15.543 -9.152 -12.293 1.00 86.94 235 ALA A CA 1
ATOM 1933 C C . ALA A 1 235 ? -14.460 -9.114 -11.208 1.00 86.94 235 ALA A C 1
ATOM 1935 O O . ALA A 1 235 ? -14.785 -8.928 -10.038 1.00 86.94 235 ALA A O 1
ATOM 1936 N N . VAL A 1 236 ? -13.183 -9.212 -11.592 1.00 86.31 236 VAL A N 1
ATOM 1937 C CA . VAL A 1 236 ? -12.051 -9.082 -10.658 1.00 86.31 236 VAL A CA 1
ATOM 1938 C C . VAL A 1 236 ? -11.970 -7.668 -10.078 1.00 86.31 236 VAL A C 1
ATOM 1940 O O . VAL A 1 236 ? -11.819 -7.512 -8.870 1.00 86.31 236 VAL A O 1
ATOM 1943 N N . ILE A 1 237 ? -12.152 -6.625 -10.898 1.00 86.00 237 ILE A N 1
ATOM 1944 C CA . ILE A 1 237 ? -12.193 -5.240 -10.399 1.00 86.00 237 ILE A CA 1
ATOM 1945 C C . ILE A 1 237 ? -13.335 -5.058 -9.395 1.00 86.00 237 ILE A C 1
ATOM 1947 O O . ILE A 1 237 ? -13.123 -4.516 -8.311 1.00 86.00 237 ILE A O 1
ATOM 1951 N N . LEU A 1 238 ? -14.545 -5.512 -9.738 1.00 87.94 238 LEU A N 1
ATOM 1952 C CA . LEU A 1 238 ? -15.700 -5.406 -8.847 1.00 87.94 238 LEU A CA 1
ATOM 1953 C C . LEU A 1 238 ? -15.469 -6.168 -7.542 1.00 87.94 238 LEU A C 1
ATOM 1955 O O . LEU A 1 238 ? -15.743 -5.625 -6.474 1.00 87.94 238 LEU A O 1
ATOM 1959 N N . TYR A 1 239 ? -14.919 -7.382 -7.616 1.00 89.94 239 TYR A N 1
ATOM 1960 C CA . TYR A 1 239 ? -14.526 -8.157 -6.443 1.00 89.94 239 TYR A CA 1
ATOM 1961 C C . TYR A 1 239 ? -13.573 -7.362 -5.546 1.00 89.94 239 TYR A C 1
ATOM 1963 O O . TYR A 1 239 ? -13.870 -7.192 -4.367 1.00 89.94 239 TYR A O 1
ATOM 1971 N N . ASN A 1 240 ? -12.515 -6.779 -6.112 1.00 87.38 240 ASN A N 1
ATOM 1972 C CA . ASN A 1 240 ? -11.534 -5.991 -5.364 1.00 87.38 240 ASN A CA 1
ATOM 1973 C C . ASN A 1 240 ? -12.123 -4.714 -4.745 1.00 87.38 240 ASN A C 1
ATOM 1975 O O . ASN A 1 240 ? -11.757 -4.333 -3.633 1.00 87.38 240 ASN A O 1
ATOM 1979 N N . ILE A 1 241 ? -13.087 -4.070 -5.409 1.00 89.00 241 ILE A N 1
ATOM 1980 C CA . ILE A 1 241 ? -13.822 -2.933 -4.835 1.00 89.00 241 ILE A CA 1
ATOM 1981 C C . ILE A 1 241 ? -14.701 -3.394 -3.665 1.00 89.00 241 ILE A C 1
ATOM 1983 O O . ILE A 1 241 ? -14.697 -2.767 -2.602 1.00 89.00 241 ILE A O 1
ATOM 1987 N N . PHE A 1 242 ? -15.446 -4.490 -3.827 1.00 90.88 242 PHE A N 1
ATOM 1988 C CA . PHE A 1 242 ? -16.312 -5.011 -2.770 1.00 90.88 242 PHE A CA 1
ATOM 1989 C C . PHE A 1 242 ? -15.518 -5.502 -1.562 1.00 90.88 242 PHE A C 1
ATOM 1991 O O . PHE A 1 242 ? -15.914 -5.215 -0.432 1.00 90.88 242 PHE A O 1
ATOM 1998 N N . THR A 1 243 ? -14.391 -6.185 -1.768 1.00 90.31 243 THR A N 1
ATOM 1999 C CA . THR A 1 243 ? -13.523 -6.630 -0.671 1.00 90.31 243 THR A CA 1
ATOM 2000 C C . THR A 1 243 ? -12.929 -5.440 0.073 1.00 90.31 243 THR A C 1
ATOM 2002 O O . THR A 1 243 ? -12.969 -5.410 1.303 1.00 90.31 243 THR A O 1
ATOM 2005 N N . PHE A 1 244 ? -12.483 -4.405 -0.643 1.00 90.25 244 PHE A N 1
ATOM 2006 C CA . PHE A 1 244 ? -11.995 -3.166 -0.041 1.00 90.25 244 PHE A CA 1
ATOM 2007 C C . PHE A 1 244 ? -13.055 -2.490 0.845 1.00 90.25 244 PHE A C 1
ATOM 2009 O O . PHE A 1 244 ? -12.792 -2.181 2.011 1.00 90.25 244 PHE A O 1
ATOM 2016 N N . ILE A 1 245 ? -14.278 -2.315 0.329 1.00 91.69 245 ILE A N 1
ATOM 2017 C CA . ILE A 1 245 ? -15.400 -1.734 1.085 1.00 91.69 245 ILE A CA 1
ATOM 2018 C C . ILE A 1 245 ? -15.743 -2.604 2.299 1.00 91.69 245 ILE A C 1
ATOM 2020 O O . ILE A 1 245 ? -15.946 -2.079 3.396 1.00 91.69 245 ILE A O 1
ATOM 2024 N N . PHE A 1 246 ? -15.776 -3.927 2.121 1.00 92.56 246 PHE A N 1
ATOM 2025 C CA . PHE A 1 246 ? -16.065 -4.879 3.187 1.00 92.56 246 PHE A CA 1
ATOM 2026 C C . PHE A 1 246 ? -15.060 -4.767 4.338 1.00 92.56 246 PHE A C 1
ATOM 2028 O O . PHE A 1 246 ? -15.474 -4.615 5.489 1.00 92.56 246 PHE A O 1
ATOM 2035 N N . PHE A 1 247 ? -13.753 -4.768 4.052 1.00 92.56 247 PHE A N 1
ATOM 2036 C CA . PHE A 1 247 ? -12.725 -4.636 5.087 1.00 92.56 247 PHE A CA 1
ATOM 2037 C C . PHE A 1 247 ? -12.815 -3.295 5.823 1.00 92.56 247 PHE A C 1
ATOM 2039 O O . PHE A 1 247 ? -12.745 -3.268 7.052 1.00 92.56 247 PHE A O 1
ATOM 2046 N N . ILE A 1 248 ? -13.043 -2.187 5.112 1.00 92.06 248 ILE A N 1
ATOM 2047 C CA . ILE A 1 248 ? -13.235 -0.871 5.743 1.00 92.06 248 ILE A CA 1
ATOM 2048 C C . ILE A 1 248 ? -14.450 -0.870 6.671 1.00 92.06 248 ILE A C 1
ATOM 2050 O O . ILE A 1 248 ? -14.363 -0.392 7.808 1.00 92.06 248 ILE A O 1
ATOM 2054 N N . ALA A 1 249 ? -15.583 -1.391 6.197 1.00 91.06 249 ALA A N 1
ATOM 2055 C CA . ALA A 1 249 ? -16.818 -1.446 6.965 1.00 91.06 249 ALA A CA 1
ATOM 2056 C C . ALA A 1 249 ? -16.652 -2.316 8.217 1.00 91.06 249 ALA A C 1
ATOM 2058 O O . ALA A 1 249 ? -17.052 -1.908 9.310 1.00 91.06 249 ALA A O 1
ATOM 2059 N N . LEU A 1 250 ? -16.003 -3.472 8.073 1.00 91.75 250 LEU A N 1
ATOM 2060 C CA . LEU A 1 250 ? -15.759 -4.406 9.162 1.00 91.75 250 LEU A CA 1
ATOM 2061 C C . LEU A 1 250 ? -14.826 -3.805 10.219 1.00 91.75 250 LEU A C 1
ATOM 2063 O O . LEU A 1 250 ? -15.181 -3.792 11.395 1.00 91.75 250 LEU A O 1
ATOM 2067 N N . ILE A 1 251 ? -13.692 -3.209 9.831 1.00 89.88 251 ILE A N 1
ATOM 2068 C CA . ILE A 1 251 ? -12.798 -2.555 10.802 1.00 89.88 251 ILE A CA 1
ATOM 2069 C C . ILE A 1 251 ? -13.512 -1.380 11.482 1.00 89.88 251 ILE A C 1
ATOM 2071 O O . ILE A 1 251 ? -13.433 -1.229 12.699 1.00 89.88 251 ILE A O 1
ATOM 2075 N N . SER A 1 252 ? -14.267 -0.573 10.731 1.00 89.06 252 SER A N 1
ATOM 2076 C CA . SER A 1 252 ? -15.034 0.548 11.291 1.00 89.06 252 SER A CA 1
ATOM 2077 C C . SER A 1 252 ? -16.088 0.092 12.302 1.00 89.06 252 SER A C 1
ATOM 2079 O O . SER A 1 252 ? -16.296 0.759 13.318 1.00 89.06 252 SER A O 1
ATOM 2081 N N . TYR A 1 253 ? -16.746 -1.041 12.050 1.00 89.38 253 TYR A N 1
ATOM 2082 C CA . TYR A 1 253 ? -17.676 -1.654 12.993 1.00 89.38 253 TYR A CA 1
ATOM 2083 C C . TYR A 1 253 ? -16.962 -2.070 14.283 1.00 89.38 253 TYR A C 1
ATOM 2085 O O . TYR A 1 253 ? -17.415 -1.701 15.368 1.00 89.38 253 TYR A O 1
ATOM 2093 N N . LEU A 1 254 ? -15.825 -2.767 14.170 1.00 88.06 254 LEU A N 1
ATOM 2094 C CA . LEU A 1 254 ? -15.051 -3.213 15.331 1.00 88.06 254 LEU A CA 1
ATOM 2095 C C . LEU A 1 254 ? -14.592 -2.037 16.188 1.00 88.06 254 LEU A C 1
ATOM 2097 O O . LEU A 1 254 ? -14.813 -2.031 17.396 1.00 88.06 254 LEU A O 1
ATOM 2101 N N . LEU A 1 255 ? -14.043 -1.009 15.544 1.00 85.38 255 LEU A N 1
ATOM 2102 C CA . LEU A 1 255 ? -13.556 0.198 16.201 1.00 85.38 255 LEU A CA 1
ATOM 2103 C C . LEU A 1 255 ? -14.650 0.979 16.936 1.00 85.38 255 LEU A C 1
ATOM 2105 O O . LEU A 1 255 ? -14.396 1.515 18.007 1.00 85.38 255 LEU A O 1
ATOM 2109 N N . ASN A 1 256 ? -15.849 1.085 16.358 1.00 82.88 256 ASN A N 1
ATOM 2110 C CA . ASN A 1 256 ? -16.903 1.932 16.918 1.00 82.88 256 ASN A CA 1
ATOM 2111 C C . ASN A 1 256 ? -17.823 1.203 17.911 1.00 82.88 256 ASN A C 1
ATOM 2113 O O . ASN A 1 256 ? -18.445 1.873 18.730 1.00 82.88 256 ASN A O 1
ATOM 2117 N N . LYS A 1 257 ? -18.002 -0.122 17.790 1.00 80.56 257 LYS A N 1
ATOM 2118 C CA . LYS A 1 257 ? -19.019 -0.866 18.560 1.00 80.56 257 LYS A CA 1
ATOM 2119 C C . LYS A 1 257 ? -18.480 -1.957 19.477 1.00 80.56 257 LYS A C 1
ATOM 2121 O O . LYS A 1 257 ? -19.203 -2.349 20.385 1.00 80.56 257 LYS A O 1
ATOM 2126 N N . LYS A 1 258 ? -17.291 -2.501 19.205 1.00 77.38 258 LYS A N 1
ATOM 2127 C CA . LYS A 1 258 ? -16.792 -3.713 19.880 1.00 77.38 258 LYS A CA 1
ATOM 2128 C C . LYS A 1 258 ? -15.481 -3.519 20.628 1.00 77.38 258 LYS A C 1
ATOM 2130 O O . LYS A 1 258 ? -15.181 -4.286 21.533 1.00 77.38 258 LYS A O 1
ATOM 2135 N N . MET A 1 259 ? -14.695 -2.510 20.270 1.00 73.50 259 MET A N 1
ATOM 2136 C CA . MET A 1 259 ? -13.505 -2.170 21.035 1.00 73.50 259 MET A CA 1
ATOM 2137 C C . MET A 1 259 ? -13.900 -1.558 22.381 1.00 73.50 259 MET A C 1
ATOM 2139 O O . MET A 1 259 ? -14.462 -0.465 22.431 1.00 73.50 259 MET A O 1
ATOM 2143 N N . GLU A 1 260 ? -13.546 -2.245 23.464 1.00 59.56 260 GLU A N 1
ATOM 2144 C CA . GLU A 1 260 ? -13.381 -1.607 24.765 1.00 59.56 260 GLU A CA 1
ATOM 2145 C C . GLU A 1 260 ? -12.106 -0.774 24.707 1.00 59.56 260 GLU A C 1
ATOM 2147 O O . GLU A 1 260 ? -10.993 -1.292 24.596 1.00 59.56 260 GLU A O 1
ATOM 2152 N N . ILE A 1 261 ? -12.279 0.539 24.711 1.00 54.34 261 ILE A N 1
ATOM 2153 C CA . ILE A 1 261 ? -11.166 1.474 24.735 1.00 54.34 261 ILE A CA 1
ATOM 2154 C C . ILE A 1 261 ? -10.786 1.582 26.227 1.00 54.34 261 ILE A C 1
ATOM 2156 O O . ILE A 1 261 ? -11.488 2.253 26.979 1.00 54.34 261 ILE A O 1
ATOM 2160 N N . LYS A 1 262 ? -9.776 0.809 26.665 1.00 47.53 262 LYS A N 1
ATOM 2161 C CA . LYS A 1 262 ? -9.249 0.777 28.050 1.00 47.53 262 LYS A CA 1
ATOM 2162 C C . LYS A 1 262 ? -8.191 1.836 28.323 1.00 47.53 262 LYS A C 1
ATOM 2164 O O . LYS A 1 262 ? -7.164 1.801 27.609 1.00 47.53 262 LYS A O 1
#

Sequence (262 aa):
MWNLLKYSLLGRKKYYLIFILILLGVYLSLIFLTSVSKKDMTILEGIFNFSFLAFSISIVVSLIINIRFMASEDLNYLSFSLPIKPSLLLYKNLIILLIELLFLTLFNLFLMTILSMSINTKVPQDFIFYLFKQGGIISIFLFPLSFLIIFLIISLYVVSSKLPYEDRFLKFSCYLLSSLYMIFSDSVENRLAQIFPYKLPFSIPGYDFEKIYQVNGNISIESYVSASRIEFNIAVILYNIFTFIFFIALISYLLNKKMEIK

Solvent-accessible surface area (backbone atoms only — not comparable to full-atom values): 14684 Å² total; per-residue (Å²): 109,69,66,61,52,53,52,52,53,60,74,42,45,65,59,55,51,54,51,51,50,52,52,50,52,55,53,50,52,51,45,52,51,57,72,72,44,76,95,47,71,72,55,53,56,49,51,52,52,53,51,50,48,54,50,53,51,50,52,52,51,52,51,52,50,54,53,48,46,44,62,57,44,45,65,65,42,45,46,73,77,39,103,50,63,50,43,58,53,51,54,49,50,53,53,50,50,51,51,50,41,49,49,52,52,54,51,50,51,51,54,49,52,53,51,46,36,76,77,39,79,61,48,66,59,56,49,52,45,36,37,75,70,33,50,40,55,56,54,64,55,51,57,50,54,58,52,50,53,56,49,49,48,52,49,41,52,59,55,41,70,56,42,47,78,90,48,47,67,60,34,52,49,52,51,49,52,46,50,48,46,76,72,42,46,66,61,50,41,54,49,39,39,66,77,40,69,58,54,49,76,45,70,30,60,56,56,74,64,84,76,88,65,91,57,89,94,53,88,72,92,83,65,85,51,80,44,75,59,53,61,48,36,51,54,40,53,52,50,54,52,51,52,50,52,48,52,53,53,51,47,34,47,40,51,68,75,54,48,67,86,126

Secondary structure (DSSP, 8-state):
-HHHHHHHHHHHHHHHHHHHHHHHHHHHHHHHHHHHS---HHHHHHHHHHHHHHHHHHHHHHHHHHHHHIIIIIIIIIHHHS---HHHHHHHHHHHHHHHHHHHHHHHHHHHHHHHHHH-TTHHHHHHHHHHHS-HHHHHHHHHHHHHHHHHHHHHHHHHHTS-GGGHHHHHHHHHHHHHHHHHHHHHHHHHHHH---EEEE-------------TT------------EEEEHHHHHHHHHHHHHHHHHHHHIIIII----

Mean predicted aligned error: 9.97 Å

Radius of gyration: 23.03 Å; Cα contacts (8 Å, |Δi|>4): 202; chains: 1; bounding box: 52×38×75 Å